Protein AF-A0A819XGE8-F1 (afdb_monomer_lite)

Radius of gyration: 23.25 Å; chains: 1; bounding box: 91×39×49 Å

Sequence (249 aa):
MNSIFKFLTFVFIIIIYIIYYSQCISKSLGNKCLSQSIPDNSYLPQETFSTKTINNISTEKPNYGRPNLAKYIHLDLKGAPPKPDKFYESFFNFLKSLQMGVKGVLIEYGDILPLEEIFVDVGHQAGYTKSDRKLTEKAAKENEIEIIPLIQTFVISPCLNATYVLLQDLLQQTLDMHPNSNKIHIGCDEVMLNNVHDECYIKQMKKSERYIDHIQCIVNIVHQIRPGIRVLIWDDILRHDEFTKNDKL

Secondary structure (DSSP, 8-state):
-HHHHHHHHHHHHHHHHHHHHHHHHHHHHS--GGG-----STT--------------------SS-TTS-EEEEEE-SSSPPPHHHHHHHHHHHHHH-TT-EEEEEEE-TT-S---SS-TTTS-TTPPPHHHHHHHHHHHHHTTPEEEEE--STTS-TT-HHHHHHHHHHHHHHHHH-TT-SEEE----S--TTS--HHHHHTT--HHHHHHHHHHHHHHHHHHHSTTPEEE--STGGGSHHHHS-S--

pLDDT: mean 74.26, std 20.35, range [31.03, 98.12]

Structure (mmCIF, N/CA/C/O backbone):
data_AF-A0A819XGE8-F1
#
_entry.id   AF-A0A819XGE8-F1
#
loop_
_atom_site.group_PDB
_atom_site.id
_atom_site.type_symbol
_atom_site.label_atom_id
_atom_site.label_alt_id
_atom_site.label_comp_id
_atom_site.label_asym_id
_atom_site.label_entity_id
_atom_site.label_seq_id
_atom_site.pdbx_PDB_ins_code
_atom_site.Cartn_x
_atom_site.Cartn_y
_atom_site.Cartn_z
_atom_site.occupancy
_atom_site.B_iso_or_equiv
_atom_site.auth_seq_id
_atom_site.auth_comp_id
_atom_site.auth_asym_id
_atom_site.auth_atom_id
_atom_site.pdbx_PDB_model_num
ATOM 1 N N . MET A 1 1 ? 52.288 -20.925 17.808 1.00 58.84 1 MET A N 1
ATOM 2 C CA . MET A 1 1 ? 51.006 -21.641 17.598 1.00 58.84 1 MET A CA 1
ATOM 3 C C . MET A 1 1 ? 49.768 -20.736 17.632 1.00 58.84 1 MET A C 1
ATOM 5 O O . MET A 1 1 ? 48.938 -20.877 16.748 1.00 58.84 1 MET A O 1
ATOM 9 N N . ASN A 1 2 ? 49.649 -19.766 18.549 1.00 72.44 2 ASN A N 1
ATOM 10 C CA . ASN A 1 2 ? 48.419 -18.958 18.691 1.00 72.44 2 ASN A CA 1
ATOM 11 C C . ASN A 1 2 ? 48.103 -17.969 17.548 1.00 72.44 2 ASN A C 1
ATOM 13 O O . ASN A 1 2 ? 46.934 -17.671 17.329 1.00 72.44 2 ASN A O 1
ATOM 17 N N . SER A 1 3 ? 49.100 -17.454 16.818 1.00 74.19 3 SER A N 1
ATOM 18 C CA . SER A 1 3 ? 48.854 -16.463 15.749 1.00 74.19 3 SER A CA 1
ATOM 19 C C . SER A 1 3 ? 48.267 -17.095 14.478 1.00 74.19 3 SER A C 1
ATOM 21 O O . SER A 1 3 ? 47.300 -16.592 13.916 1.00 74.19 3 SER A O 1
ATOM 23 N N . ILE A 1 4 ? 48.785 -18.266 14.088 1.00 86.44 4 ILE A N 1
ATOM 24 C CA . ILE A 1 4 ? 48.288 -19.034 12.934 1.00 86.44 4 ILE A CA 1
ATOM 25 C C . ILE A 1 4 ? 46.853 -19.507 13.188 1.00 86.44 4 ILE A C 1
ATOM 27 O O . ILE A 1 4 ? 46.007 -19.387 12.310 1.00 86.44 4 ILE A O 1
ATOM 31 N N . PHE A 1 5 ? 46.551 -19.966 14.408 1.00 85.25 5 PHE A N 1
ATOM 32 C CA . PHE A 1 5 ? 45.195 -20.375 14.773 1.00 85.25 5 PHE A CA 1
ATOM 33 C C . PHE A 1 5 ? 44.199 -19.208 14.684 1.00 85.25 5 PHE A C 1
ATOM 35 O O . PHE A 1 5 ? 43.154 -19.356 14.064 1.00 85.25 5 PHE A O 1
ATOM 42 N N . LYS A 1 6 ? 44.552 -18.018 15.194 1.00 82.12 6 LYS A N 1
ATOM 43 C CA . LYS A 1 6 ? 43.709 -16.811 15.083 1.00 82.12 6 LYS A CA 1
ATOM 44 C C . LYS A 1 6 ? 43.473 -16.37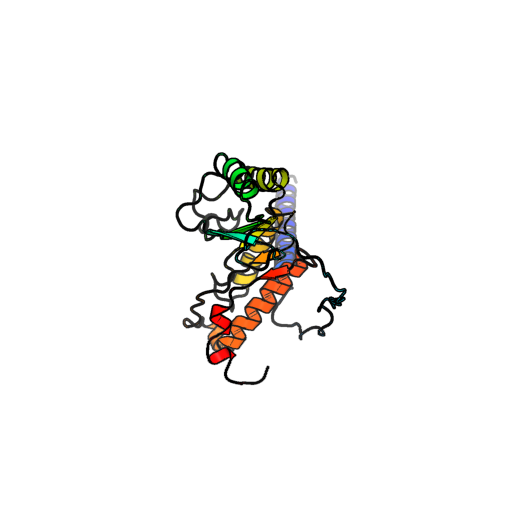6 13.634 1.00 82.12 6 LYS A C 1
ATOM 46 O O . LYS A 1 6 ? 42.355 -15.999 13.294 1.00 82.12 6 LYS A O 1
ATOM 51 N N . PHE A 1 7 ? 44.502 -16.444 12.789 1.00 87.06 7 PHE A N 1
ATOM 52 C CA . PHE A 1 7 ? 44.378 -16.129 11.365 1.00 87.06 7 PHE A CA 1
ATOM 53 C C . PHE A 1 7 ? 43.441 -17.112 10.650 1.00 87.06 7 PHE A C 1
ATOM 55 O O . PHE A 1 7 ? 42.550 -16.692 9.917 1.00 87.06 7 PHE A O 1
ATOM 62 N N . LEU A 1 8 ? 43.576 -18.411 10.929 1.00 88.19 8 LEU A N 1
ATOM 63 C CA . LEU A 1 8 ? 42.695 -19.439 10.373 1.00 88.19 8 LEU A CA 1
ATOM 64 C C . LEU A 1 8 ? 41.242 -19.269 10.843 1.00 88.19 8 LEU A C 1
ATOM 66 O O . LEU A 1 8 ? 40.334 -19.372 10.023 1.00 88.19 8 LEU A O 1
ATOM 70 N N . THR A 1 9 ? 41.005 -18.937 12.118 1.00 86.25 9 THR A N 1
ATOM 71 C CA . THR A 1 9 ? 39.652 -18.634 12.620 1.00 86.25 9 THR A CA 1
ATOM 72 C C . THR A 1 9 ? 39.049 -17.409 11.926 1.00 86.25 9 THR A C 1
ATOM 74 O O . THR A 1 9 ? 37.881 -17.437 11.550 1.00 86.25 9 THR A O 1
ATOM 77 N N . PHE A 1 10 ? 39.831 -16.347 11.711 1.00 87.94 10 PHE A N 1
ATOM 78 C CA . PHE A 1 10 ? 39.373 -15.135 11.023 1.00 87.94 10 PHE A CA 1
ATOM 79 C C . PHE A 1 10 ? 38.991 -15.407 9.562 1.00 87.94 10 PHE A C 1
ATOM 81 O O . PHE A 1 10 ? 37.913 -15.011 9.120 1.00 87.94 10 PHE A O 1
ATOM 88 N N . VAL A 1 11 ? 39.828 -16.151 8.833 1.00 90.81 11 VAL A N 1
ATOM 89 C CA . VAL A 1 11 ? 39.534 -16.570 7.454 1.00 90.81 11 VAL A CA 1
ATOM 90 C C . VAL A 1 11 ? 38.281 -17.449 7.406 1.00 90.81 11 VAL A C 1
ATOM 92 O O . VAL A 1 11 ? 37.439 -17.266 6.531 1.00 90.81 11 VAL A O 1
ATOM 95 N N . PHE A 1 12 ? 38.103 -18.353 8.371 1.00 91.25 12 PHE A N 1
ATOM 96 C CA . PHE A 1 12 ? 36.920 -19.211 8.446 1.00 91.25 12 PHE A CA 1
ATOM 97 C C . PHE A 1 12 ? 35.626 -18.416 8.687 1.00 91.25 12 PHE A C 1
ATOM 99 O O . PHE A 1 12 ? 34.615 -18.689 8.044 1.00 91.25 12 PHE A O 1
ATOM 106 N N . ILE A 1 13 ? 35.661 -17.387 9.543 1.00 87.94 13 ILE A N 1
ATOM 107 C CA . ILE A 1 13 ? 34.522 -16.478 9.763 1.00 87.94 13 ILE A CA 1
ATOM 108 C C . ILE A 1 13 ? 34.187 -15.702 8.485 1.00 87.94 13 ILE A C 1
ATOM 110 O O . ILE A 1 13 ? 33.014 -15.608 8.132 1.00 87.94 13 ILE A O 1
ATOM 114 N N . ILE A 1 14 ? 35.192 -15.199 7.760 1.00 85.56 14 ILE A N 1
ATOM 115 C CA . ILE A 1 14 ? 34.977 -14.520 6.473 1.00 85.56 14 ILE A CA 1
ATOM 116 C C . ILE A 1 14 ? 34.352 -15.474 5.455 1.00 85.56 14 ILE A C 1
ATOM 118 O O . ILE A 1 14 ? 33.411 -15.092 4.772 1.00 85.56 14 ILE A O 1
ATOM 122 N N . ILE A 1 15 ? 34.822 -16.720 5.371 1.00 86.31 15 ILE A N 1
ATOM 123 C CA . ILE A 1 15 ? 34.257 -17.719 4.457 1.00 86.31 15 ILE A CA 1
ATOM 124 C C . ILE A 1 15 ? 32.804 -18.036 4.828 1.00 86.31 15 ILE A C 1
ATOM 126 O O . ILE A 1 15 ? 31.957 -18.054 3.941 1.00 86.31 15 ILE A O 1
ATOM 130 N N . ILE A 1 16 ? 32.483 -18.223 6.113 1.00 84.81 16 ILE A N 1
ATOM 131 C CA . ILE A 1 16 ? 31.094 -18.412 6.566 1.00 84.81 16 ILE A CA 1
ATOM 132 C C . ILE A 1 16 ? 30.243 -17.197 6.207 1.00 84.81 16 ILE A C 1
ATOM 134 O O . ILE A 1 16 ? 29.138 -17.366 5.699 1.00 84.81 16 ILE A O 1
ATOM 138 N N . TYR A 1 17 ? 30.754 -15.986 6.430 1.00 80.88 17 TYR A N 1
ATOM 139 C CA . TYR A 1 17 ? 30.048 -14.757 6.092 1.00 80.88 17 TYR A CA 1
ATOM 140 C C . TYR A 1 17 ? 29.804 -14.657 4.584 1.00 80.88 17 TYR A C 1
ATOM 142 O O . TYR A 1 17 ? 28.678 -14.409 4.176 1.00 80.88 17 TYR A O 1
ATOM 150 N N . ILE A 1 18 ? 30.806 -14.948 3.748 1.00 75.25 18 ILE A N 1
ATOM 151 C CA . ILE A 1 18 ? 30.679 -14.979 2.285 1.00 75.25 18 ILE A CA 1
ATOM 152 C C . ILE A 1 18 ? 29.684 -16.053 1.843 1.00 75.25 18 ILE A C 1
ATOM 154 O O . ILE A 1 18 ? 28.867 -15.777 0.972 1.00 75.25 18 ILE A O 1
ATOM 158 N N . ILE A 1 19 ? 29.707 -17.254 2.426 1.00 75.25 19 ILE A N 1
ATOM 159 C CA . ILE A 1 19 ? 28.757 -18.329 2.103 1.00 75.25 19 ILE A CA 1
ATOM 160 C C . ILE A 1 19 ? 27.338 -17.922 2.506 1.00 75.25 19 ILE A C 1
ATOM 162 O O . ILE A 1 19 ? 26.420 -18.072 1.705 1.00 75.25 19 ILE A O 1
ATOM 166 N N . TYR A 1 20 ? 27.155 -17.364 3.704 1.00 72.88 20 TYR A N 1
ATOM 167 C CA . TYR A 1 20 ? 25.866 -16.871 4.187 1.00 72.88 20 TYR A CA 1
ATOM 168 C C . TYR A 1 20 ? 25.328 -15.749 3.288 1.00 72.88 20 TYR A C 1
ATOM 170 O O . TYR A 1 20 ? 24.186 -15.806 2.837 1.00 72.88 20 TYR A O 1
ATOM 178 N N . TYR A 1 21 ? 26.178 -14.782 2.934 1.00 57.25 21 TYR A N 1
ATOM 179 C CA . TYR A 1 21 ? 25.821 -13.683 2.039 1.00 57.25 21 TYR A CA 1
ATOM 180 C C . TYR A 1 21 ? 25.526 -14.181 0.618 1.00 57.25 21 TYR A C 1
ATOM 182 O O . TYR A 1 21 ? 24.546 -13.766 0.010 1.00 57.25 21 TYR A O 1
ATOM 190 N N . SER A 1 22 ? 26.305 -15.140 0.108 1.00 53.66 22 SER A N 1
ATOM 191 C CA . SER A 1 22 ? 26.088 -15.762 -1.207 1.00 53.66 22 SER A CA 1
ATOM 192 C C . SER A 1 22 ? 24.808 -16.599 -1.243 1.00 53.66 22 SER A C 1
ATOM 194 O O . SER A 1 22 ? 24.148 -16.653 -2.274 1.00 53.66 22 SER A O 1
ATOM 196 N N . GLN A 1 23 ? 24.417 -17.231 -0.132 1.00 55.41 23 GLN A N 1
ATOM 197 C CA . GLN A 1 23 ? 23.138 -17.935 -0.005 1.00 55.41 23 GLN A CA 1
ATOM 198 C C . GLN A 1 23 ? 21.952 -16.966 0.093 1.00 55.41 23 GLN A C 1
ATOM 200 O O . GLN A 1 23 ? 20.920 -17.232 -0.520 1.00 55.41 23 GLN A O 1
ATOM 205 N N . CYS A 1 24 ? 22.089 -15.837 0.798 1.00 41.84 24 CYS A N 1
ATOM 206 C CA . CYS A 1 24 ? 21.091 -14.759 0.791 1.00 41.84 24 CYS A CA 1
ATOM 207 C C . CYS A 1 24 ? 20.918 -14.164 -0.612 1.00 41.84 24 CYS A C 1
ATOM 209 O O . CYS A 1 24 ? 19.794 -14.058 -1.097 1.00 41.84 24 CYS A O 1
ATOM 211 N N . ILE A 1 25 ? 22.024 -13.868 -1.298 1.00 44.56 25 ILE A N 1
ATOM 212 C CA . ILE A 1 25 ? 22.025 -13.391 -2.683 1.00 44.56 25 ILE A CA 1
ATOM 213 C C . ILE A 1 25 ? 21.454 -14.454 -3.626 1.00 44.56 25 ILE A C 1
ATOM 215 O O . ILE A 1 25 ? 20.672 -14.122 -4.497 1.00 44.56 25 ILE A O 1
ATOM 219 N N . SER A 1 26 ? 21.774 -15.738 -3.455 1.00 41.31 26 SER A N 1
ATOM 220 C CA . SER A 1 26 ? 21.203 -16.823 -4.266 1.00 41.31 26 SER A CA 1
ATOM 221 C C . SER A 1 26 ? 19.703 -17.019 -4.014 1.00 41.31 26 SER A C 1
ATOM 223 O O . SER A 1 26 ? 18.964 -17.316 -4.944 1.00 41.31 26 SER A O 1
ATOM 225 N N . LYS A 1 27 ? 19.205 -16.775 -2.794 1.00 47.59 27 LYS A N 1
ATOM 226 C CA . LYS A 1 27 ? 17.758 -16.722 -2.522 1.00 47.59 27 LYS A CA 1
ATOM 227 C C . LYS A 1 27 ? 17.078 -15.503 -3.154 1.00 47.59 27 LYS A C 1
ATOM 229 O O . LYS A 1 27 ? 15.934 -15.636 -3.574 1.00 47.59 27 LYS A O 1
ATOM 234 N N . SER A 1 28 ? 17.755 -14.354 -3.243 1.00 38.38 28 SER A N 1
ATOM 235 C CA . SER A 1 28 ? 17.190 -13.138 -3.856 1.00 38.38 28 SER A CA 1
ATOM 236 C C . SER A 1 28 ? 17.328 -13.112 -5.392 1.00 38.38 28 SER A C 1
ATOM 238 O O . SER A 1 28 ? 16.413 -12.685 -6.085 1.00 38.38 28 SER A O 1
ATOM 240 N N . LEU A 1 29 ? 18.420 -13.653 -5.949 1.00 41.94 29 LEU A N 1
ATOM 241 C CA . LEU A 1 29 ? 18.702 -13.757 -7.391 1.00 41.94 29 LEU A CA 1
ATOM 242 C C . LEU A 1 29 ? 18.201 -15.061 -8.029 1.00 41.94 29 LEU A C 1
ATOM 244 O O . LEU A 1 29 ? 18.009 -15.110 -9.243 1.00 41.94 29 LEU A O 1
ATOM 248 N N . GLY A 1 30 ? 18.003 -16.126 -7.246 1.00 40.22 30 GLY A N 1
ATOM 249 C CA . GLY A 1 30 ? 17.495 -17.421 -7.717 1.00 40.22 30 GLY A CA 1
ATOM 250 C C . GLY A 1 30 ? 16.048 -17.360 -8.207 1.00 40.22 30 GLY A C 1
ATOM 251 O O . GLY A 1 30 ? 15.612 -18.227 -8.961 1.00 40.22 30 GLY A O 1
ATOM 252 N N . ASN A 1 31 ? 15.333 -16.289 -7.866 1.00 48.53 31 ASN A N 1
ATOM 253 C CA . ASN A 1 31 ? 13.989 -16.003 -8.340 1.00 48.53 31 ASN A CA 1
ATOM 254 C C . ASN A 1 31 ? 14.059 -15.072 -9.547 1.00 48.53 31 ASN A C 1
ATOM 256 O O . ASN A 1 31 ? 13.637 -13.917 -9.521 1.00 48.53 31 ASN A O 1
ATOM 260 N N . LYS A 1 32 ? 14.617 -15.597 -10.639 1.00 45.94 32 LYS A N 1
ATOM 261 C CA . LYS A 1 32 ? 14.492 -14.969 -11.949 1.00 45.94 32 LYS A CA 1
ATOM 262 C C . LYS A 1 32 ? 13.001 -14.929 -12.285 1.00 45.94 32 LYS A C 1
ATOM 264 O O . LYS A 1 32 ? 12.424 -15.923 -12.716 1.00 45.94 32 LYS A O 1
ATOM 269 N N . CYS A 1 33 ? 12.398 -13.755 -12.142 1.00 49.91 33 CYS A N 1
ATOM 270 C CA . CYS A 1 33 ? 11.071 -13.481 -12.682 1.00 49.91 33 CYS A CA 1
ATOM 271 C C . CYS A 1 33 ? 11.008 -13.762 -14.208 1.00 49.91 33 CYS A C 1
ATOM 273 O O . CYS A 1 33 ? 9.961 -14.053 -14.766 1.00 49.91 33 CYS A O 1
ATOM 275 N N . LEU A 1 34 ? 12.176 -13.808 -14.864 1.00 45.53 34 LEU A N 1
ATOM 276 C CA . LEU A 1 34 ? 12.376 -14.060 -16.293 1.00 45.53 34 LEU A CA 1
ATOM 277 C C . LEU A 1 34 ? 12.426 -15.547 -16.715 1.00 45.53 34 LEU A C 1
ATOM 279 O O . LEU A 1 34 ? 12.977 -15.841 -17.776 1.00 45.53 34 LEU A O 1
ATOM 283 N N . SER A 1 35 ? 11.923 -16.511 -15.932 1.00 40.91 35 SER A N 1
ATOM 284 C CA . SER A 1 35 ? 11.854 -17.910 -16.410 1.00 40.91 35 SER A CA 1
ATOM 285 C C . SER A 1 35 ? 10.728 -18.769 -15.829 1.00 40.91 35 SER A C 1
ATOM 287 O O . SER A 1 35 ? 10.927 -19.965 -15.618 1.00 40.91 35 SER A O 1
ATOM 289 N N . GLN A 1 36 ? 9.547 -18.207 -15.575 1.00 36.88 36 GLN A N 1
ATOM 290 C CA . GLN A 1 36 ? 8.373 -19.020 -15.255 1.00 36.88 36 GLN A CA 1
ATOM 291 C C . GLN A 1 36 ? 7.256 -18.717 -16.250 1.00 36.88 36 GLN A C 1
ATOM 293 O O . GLN A 1 36 ? 6.706 -17.622 -16.284 1.00 36.88 36 GLN A O 1
ATOM 298 N N . SER A 1 37 ? 6.961 -19.704 -17.096 1.00 36.03 37 SER A N 1
ATOM 299 C CA . SER A 1 37 ? 5.727 -19.762 -17.873 1.00 36.03 37 SER A CA 1
ATOM 300 C C . SER A 1 37 ? 4.530 -19.541 -16.950 1.00 36.03 37 SER A C 1
ATOM 302 O O . SER A 1 37 ? 4.486 -20.128 -15.868 1.00 36.03 37 SER A O 1
ATOM 304 N N . ILE A 1 38 ? 3.586 -18.719 -17.410 1.00 36.47 38 ILE A N 1
ATOM 305 C CA . ILE A 1 38 ? 2.292 -18.420 -16.784 1.00 36.47 38 ILE A CA 1
ATOM 306 C C . ILE A 1 38 ? 1.714 -19.702 -16.148 1.00 36.47 38 ILE A C 1
ATOM 308 O O . ILE A 1 38 ? 1.414 -20.644 -16.886 1.00 36.47 38 ILE A O 1
ATOM 312 N N . PRO A 1 39 ? 1.578 -19.789 -14.812 1.00 32.41 39 PRO A N 1
ATOM 313 C CA . PRO A 1 39 ? 0.846 -20.880 -14.189 1.00 32.41 39 PRO A CA 1
ATOM 314 C C . PRO A 1 39 ? -0.647 -20.735 -14.503 1.00 32.41 39 PRO A C 1
ATOM 316 O O . PRO A 1 39 ? -1.175 -19.624 -14.518 1.00 32.41 39 PRO A O 1
ATOM 319 N N . ASP A 1 40 ? -1.313 -21.865 -14.739 1.00 34.94 40 ASP A N 1
ATOM 320 C CA . ASP A 1 40 ? -2.740 -21.958 -15.056 1.00 34.94 40 ASP A CA 1
ATOM 321 C C . ASP A 1 40 ? -3.631 -21.100 -14.138 1.00 34.94 40 ASP A C 1
ATOM 323 O O . ASP A 1 40 ? -3.422 -21.040 -12.922 1.00 34.94 40 ASP A O 1
ATOM 327 N N . ASN A 1 41 ? -4.668 -20.514 -14.752 1.00 38.06 41 ASN A N 1
ATOM 328 C CA . ASN A 1 41 ? -5.679 -19.543 -14.278 1.00 38.06 41 ASN A CA 1
ATOM 329 C C . ASN A 1 41 ? -6.536 -19.961 -13.049 1.00 38.06 41 ASN A C 1
ATOM 331 O O . ASN A 1 41 ? -7.702 -19.593 -12.910 1.00 38.06 41 ASN A O 1
ATOM 335 N N . SER A 1 42 ? -5.980 -20.734 -12.127 1.00 34.53 42 SER A N 1
ATOM 336 C CA . SER A 1 42 ? -6.666 -21.381 -11.004 1.00 34.53 42 SER A CA 1
ATOM 337 C C . SER A 1 42 ? -6.994 -20.467 -9.813 1.00 34.53 42 SER A C 1
ATOM 339 O O . SER A 1 42 ? -7.618 -20.926 -8.858 1.00 34.53 42 SER A O 1
ATOM 341 N N . TYR A 1 43 ? -6.636 -19.177 -9.857 1.00 35.38 43 TYR A N 1
ATOM 342 C CA . TYR A 1 43 ? -6.767 -18.259 -8.713 1.00 35.38 43 TYR A CA 1
ATOM 343 C C . TYR A 1 43 ? -7.944 -17.276 -8.770 1.00 35.38 43 TYR A C 1
ATOM 345 O O . TYR A 1 43 ? -8.009 -16.379 -7.934 1.00 35.38 43 TYR A O 1
ATOM 353 N N . LEU A 1 44 ? -8.901 -17.427 -9.690 1.00 31.39 44 LEU A N 1
ATOM 354 C CA . LEU A 1 44 ? -10.126 -16.618 -9.652 1.00 31.39 44 LEU A CA 1
ATOM 355 C C . LEU A 1 44 ? -11.074 -17.129 -8.548 1.00 31.39 44 LEU A C 1
ATOM 357 O O . LEU A 1 44 ? -11.583 -18.247 -8.663 1.00 31.39 44 LEU A O 1
ATOM 361 N N . PRO A 1 45 ? -11.376 -16.340 -7.497 1.00 31.92 45 PRO A N 1
ATOM 362 C CA . PRO A 1 45 ? -12.412 -16.700 -6.538 1.00 31.92 45 PRO A CA 1
ATOM 363 C C . PRO A 1 45 ? -13.777 -16.628 -7.232 1.00 31.92 45 PRO A C 1
ATOM 365 O O . PRO A 1 45 ? -14.176 -15.574 -7.727 1.00 31.92 45 PRO A O 1
ATOM 368 N N . GLN A 1 46 ? -14.506 -17.744 -7.277 1.00 32.41 46 GLN A N 1
ATOM 369 C CA . GLN A 1 46 ? -15.889 -17.761 -7.753 1.00 32.41 46 GLN A CA 1
ATOM 370 C C . GLN A 1 46 ? -16.815 -17.229 -6.653 1.00 32.41 46 GLN A C 1
ATOM 372 O O . GLN A 1 46 ? -17.265 -17.981 -5.792 1.00 32.41 46 GLN A O 1
ATOM 377 N N . GLU A 1 47 ? -17.115 -15.930 -6.665 1.00 36.97 47 GLU A N 1
ATOM 378 C CA . GLU A 1 47 ? -18.201 -15.393 -5.841 1.00 36.97 47 GLU A CA 1
ATOM 379 C C . GLU A 1 47 ? -19.552 -15.634 -6.532 1.00 36.97 47 GLU A C 1
ATOM 381 O O . GLU A 1 47 ? -19.911 -14.990 -7.517 1.00 36.97 47 GLU A O 1
ATOM 386 N N . THR A 1 48 ? -20.331 -16.580 -6.005 1.00 31.03 48 THR A N 1
ATOM 387 C CA . THR A 1 48 ? -21.726 -16.803 -6.401 1.00 31.03 48 THR A CA 1
ATOM 388 C C . THR A 1 48 ? -22.625 -15.744 -5.763 1.00 31.03 48 THR A C 1
ATOM 390 O O . THR A 1 48 ? -22.962 -15.831 -4.580 1.00 31.03 48 THR A O 1
ATOM 393 N N . PHE A 1 49 ? -23.045 -14.747 -6.541 1.00 31.14 49 PHE A N 1
ATOM 394 C CA . PHE A 1 49 ? -24.031 -13.756 -6.107 1.00 31.14 49 PHE A CA 1
ATOM 395 C C . PHE A 1 49 ? -25.439 -14.378 -6.081 1.00 31.14 49 PHE A C 1
ATOM 397 O O . PHE A 1 49 ? -26.049 -14.630 -7.118 1.00 31.14 49 PHE A O 1
ATOM 404 N N . SER A 1 50 ? -25.964 -14.633 -4.880 1.00 31.48 50 SER A N 1
ATOM 405 C CA . SER A 1 50 ? -27.344 -15.084 -4.659 1.00 31.48 50 SER A CA 1
ATOM 406 C C . SER A 1 50 ? -28.293 -13.883 -4.609 1.00 31.48 50 SER A C 1
ATOM 408 O O . SER A 1 50 ? -28.273 -13.106 -3.654 1.00 31.48 50 SER A O 1
ATOM 410 N N . THR A 1 51 ? -29.184 -13.763 -5.590 1.00 31.88 51 THR A N 1
ATOM 411 C CA . THR A 1 51 ? -30.278 -12.787 -5.599 1.00 31.88 51 THR A CA 1
ATOM 412 C C . THR A 1 51 ? -31.450 -13.279 -4.744 1.00 31.88 51 THR A C 1
ATOM 414 O O . THR A 1 51 ? -32.271 -14.083 -5.179 1.00 31.88 51 THR A O 1
ATOM 417 N N . LYS A 1 52 ? -31.569 -12.771 -3.512 1.00 38.88 52 LYS A N 1
ATOM 418 C CA . LYS A 1 52 ? -32.828 -12.829 -2.753 1.00 38.88 52 LYS A CA 1
ATOM 419 C C . LYS A 1 52 ? -33.342 -11.423 -2.450 1.00 38.88 52 LYS A C 1
ATOM 421 O O . LYS A 1 52 ? -32.648 -10.583 -1.889 1.00 38.88 52 LYS A O 1
ATOM 426 N N . THR A 1 53 ? -34.572 -11.225 -2.903 1.00 42.12 53 THR A N 1
ATOM 427 C CA . THR A 1 53 ? -35.451 -10.056 -2.887 1.00 42.12 53 THR A CA 1
ATOM 428 C C . THR A 1 53 ? -35.571 -9.384 -1.521 1.00 42.12 53 THR A C 1
ATOM 430 O O . THR A 1 53 ? -35.787 -10.069 -0.524 1.00 42.12 53 THR A O 1
ATOM 433 N N . ILE A 1 54 ? -35.560 -8.046 -1.486 1.00 40.59 54 ILE A N 1
ATOM 434 C CA . ILE A 1 54 ? -36.065 -7.270 -0.346 1.00 40.59 54 ILE A CA 1
ATOM 435 C C . ILE A 1 54 ? -37.028 -6.202 -0.871 1.00 40.59 54 ILE A C 1
ATOM 437 O O . ILE A 1 54 ? -36.616 -5.187 -1.424 1.00 40.59 54 ILE A O 1
ATOM 441 N N . ASN A 1 55 ? -38.321 -6.456 -0.669 1.00 47.31 55 ASN A N 1
ATOM 442 C CA . ASN A 1 55 ? -39.345 -5.423 -0.591 1.00 47.31 55 ASN A CA 1
ATOM 443 C C . ASN A 1 55 ? -39.435 -5.005 0.877 1.00 47.31 55 ASN A C 1
ATOM 445 O O . ASN A 1 55 ? -39.801 -5.839 1.698 1.00 47.31 55 ASN A O 1
ATOM 449 N N . ASN A 1 56 ? -39.095 -3.755 1.191 1.00 44.88 56 ASN A N 1
ATOM 450 C CA . ASN A 1 56 ? -39.644 -2.982 2.308 1.00 44.88 56 ASN A CA 1
ATOM 451 C C . ASN A 1 56 ? -39.174 -1.531 2.158 1.00 44.88 56 ASN A C 1
ATOM 453 O O . ASN A 1 56 ? -37.983 -1.241 2.223 1.00 44.88 56 ASN A O 1
ATOM 457 N N . ILE A 1 57 ? -40.122 -0.630 1.906 1.00 50.22 57 ILE A N 1
ATOM 458 C CA . ILE A 1 57 ? -39.884 0.807 1.762 1.00 50.22 57 ILE A CA 1
ATOM 459 C C . ILE A 1 57 ? -39.744 1.389 3.172 1.00 50.22 57 ILE A C 1
ATOM 461 O O . ILE A 1 57 ? -40.736 1.516 3.890 1.00 50.22 57 ILE A O 1
ATOM 465 N N . SER A 1 58 ? -38.513 1.710 3.577 1.00 44.56 58 SER A N 1
ATOM 466 C CA . SER A 1 58 ? -38.225 2.531 4.753 1.00 44.56 58 SER A CA 1
ATOM 467 C C . SER A 1 58 ? -38.215 4.013 4.370 1.00 44.56 58 SER A C 1
ATOM 469 O O . SER A 1 58 ? -37.774 4.407 3.291 1.00 44.56 58 SER A O 1
ATOM 471 N N . THR A 1 59 ? -38.715 4.855 5.272 1.00 42.84 59 THR A N 1
ATOM 472 C CA . THR A 1 59 ? -38.773 6.319 5.159 1.00 42.84 59 THR A CA 1
ATOM 473 C C . THR A 1 59 ? -37.409 6.978 5.415 1.00 42.84 59 THR A C 1
ATOM 475 O O . THR A 1 59 ? -37.305 7.910 6.214 1.00 42.84 59 THR A O 1
ATOM 478 N N . GLU A 1 60 ? -36.341 6.487 4.788 1.00 50.56 60 GLU A N 1
ATOM 479 C CA . GLU A 1 60 ? -35.001 7.061 4.934 1.00 50.56 60 GLU A CA 1
ATOM 480 C C . GLU A 1 60 ? -34.718 8.116 3.859 1.00 50.56 60 GLU A C 1
ATOM 482 O O . GLU A 1 60 ? -35.043 7.960 2.681 1.00 50.56 60 GLU A O 1
ATOM 487 N N . LYS A 1 61 ? -34.133 9.235 4.303 1.00 53.88 61 LYS A N 1
ATOM 488 C CA . LYS A 1 61 ? -33.742 10.380 3.470 1.00 53.88 61 LYS A CA 1
ATOM 489 C C . LYS A 1 61 ? -32.873 9.916 2.287 1.00 53.88 61 LYS A C 1
ATOM 491 O O . LYS A 1 61 ? -32.100 8.974 2.455 1.00 53.88 61 LYS A O 1
ATOM 496 N N . PRO A 1 62 ? -32.946 10.580 1.117 1.00 42.38 62 PRO A N 1
ATOM 497 C CA . PRO A 1 62 ? -32.263 10.126 -0.090 1.00 42.38 62 PRO A CA 1
ATOM 498 C C . PRO A 1 62 ? -30.748 10.099 0.129 1.00 42.38 62 PRO A C 1
ATOM 500 O O . PRO A 1 62 ? -30.085 11.132 0.224 1.00 42.38 62 PRO A O 1
ATOM 503 N N . ASN A 1 63 ? -30.222 8.884 0.244 1.00 50.75 63 ASN A N 1
ATOM 504 C CA . ASN A 1 63 ? -28.813 8.597 0.440 1.00 50.75 63 ASN A CA 1
ATOM 505 C C . ASN A 1 63 ? -28.153 8.654 -0.946 1.00 50.75 63 ASN A C 1
ATOM 507 O O . ASN A 1 63 ? -28.362 7.771 -1.779 1.00 50.75 63 ASN A O 1
ATOM 511 N N . TYR A 1 64 ? -27.437 9.738 -1.250 1.00 56.97 64 TYR A N 1
ATOM 512 C CA . TYR A 1 64 ? -26.695 9.846 -2.505 1.00 56.97 64 TYR A CA 1
ATOM 513 C C . TYR A 1 64 ? -25.583 8.784 -2.518 1.00 56.97 64 TYR A C 1
ATOM 515 O O . TYR A 1 64 ? -24.564 8.932 -1.852 1.00 56.97 64 TYR A O 1
ATOM 523 N N . GLY A 1 65 ? -25.779 7.708 -3.284 1.00 56.84 65 GLY A N 1
ATOM 524 C CA . GLY A 1 65 ? -24.766 6.680 -3.531 1.00 56.84 65 GLY A CA 1
ATOM 525 C C . GLY A 1 65 ? -25.097 5.327 -2.904 1.00 56.84 65 GLY A C 1
ATOM 526 O O . GLY A 1 65 ? -25.720 5.233 -1.855 1.00 56.84 65 GLY A O 1
ATOM 527 N N . ARG A 1 66 ? -24.688 4.255 -3.590 1.00 67.19 66 ARG A N 1
ATOM 528 C CA . ARG A 1 66 ? -24.937 2.850 -3.225 1.00 67.19 66 ARG A CA 1
ATOM 529 C C . ARG A 1 66 ? -24.576 2.607 -1.740 1.00 67.19 66 ARG A C 1
ATOM 531 O O . ARG A 1 66 ? -23.385 2.529 -1.430 1.00 67.19 66 ARG A O 1
ATOM 538 N N . PRO A 1 67 ? -25.558 2.467 -0.826 1.00 65.44 67 PRO A N 1
ATOM 539 C CA . PRO A 1 67 ? -25.312 2.519 0.621 1.00 65.44 67 PRO A CA 1
ATOM 540 C C . PRO A 1 67 ? -24.444 1.358 1.122 1.00 65.44 67 PRO A C 1
ATOM 542 O O . PRO A 1 67 ? -23.705 1.516 2.089 1.00 65.44 67 PRO A O 1
ATOM 545 N N . ASN A 1 68 ? -24.467 0.236 0.399 1.00 76.12 68 ASN A N 1
ATOM 546 C CA . ASN A 1 68 ? -23.780 -1.006 0.752 1.00 76.12 68 ASN A CA 1
ATOM 547 C C . ASN A 1 68 ? -22.339 -1.101 0.223 1.00 76.12 68 ASN A C 1
ATOM 549 O O . ASN A 1 68 ? -21.718 -2.154 0.345 1.00 76.12 68 ASN A O 1
ATOM 553 N N . LEU A 1 69 ? -21.802 -0.047 -0.400 1.00 85.12 69 LEU A N 1
ATOM 554 C CA . LEU A 1 69 ? -20.407 -0.052 -0.833 1.00 85.12 69 LEU A CA 1
ATOM 555 C C . LEU A 1 69 ? -19.472 0.370 0.297 1.00 85.12 69 LEU A C 1
ATOM 557 O O . LEU A 1 69 ? -19.731 1.327 1.029 1.00 85.12 69 LEU A O 1
ATOM 561 N N . ALA A 1 70 ? -18.348 -0.338 0.383 1.00 90.25 70 ALA A N 1
ATOM 562 C CA . ALA A 1 70 ? -17.216 0.058 1.200 1.00 90.25 70 ALA A CA 1
ATOM 563 C C . ALA A 1 70 ? -16.698 1.432 0.755 1.00 90.25 70 ALA A C 1
ATOM 565 O O . ALA A 1 70 ? -16.402 1.632 -0.422 1.00 90.25 70 ALA A O 1
ATOM 566 N N . LYS A 1 71 ? -16.574 2.363 1.702 1.00 92.44 71 LYS A N 1
ATOM 567 C CA . LYS A 1 71 ? -16.075 3.720 1.456 1.00 92.44 71 LYS A CA 1
ATOM 568 C C . LYS A 1 71 ? -14.675 3.852 2.033 1.00 92.44 71 LYS A C 1
ATOM 570 O O . LYS A 1 71 ? -14.474 3.564 3.213 1.00 92.44 71 LYS A O 1
ATOM 575 N N . TYR A 1 72 ? -13.738 4.285 1.201 1.00 95.50 72 TYR A N 1
ATOM 576 C CA . TYR A 1 72 ? -12.352 4.521 1.585 1.00 95.50 72 TYR A CA 1
ATOM 577 C C . TYR A 1 72 ? -12.009 5.994 1.375 1.00 95.50 72 TYR A C 1
ATOM 579 O O . TYR A 1 72 ? -12.457 6.594 0.400 1.00 95.50 72 TYR A O 1
ATOM 587 N N . ILE A 1 73 ? -11.225 6.569 2.285 1.00 95.75 73 ILE A N 1
ATOM 588 C CA . ILE A 1 73 ? -10.660 7.914 2.127 1.00 95.75 73 ILE A CA 1
ATOM 589 C C . ILE A 1 73 ? -9.210 7.778 1.669 1.00 95.75 73 ILE A C 1
ATOM 591 O O . ILE A 1 73 ? -8.444 7.039 2.284 1.00 95.75 73 ILE A O 1
ATOM 595 N N . HIS A 1 74 ? -8.839 8.467 0.591 1.00 95.19 74 HIS A N 1
ATOM 596 C CA . HIS A 1 74 ? -7.461 8.494 0.106 1.00 95.19 74 HIS A CA 1
ATOM 597 C C . HIS A 1 74 ? -6.662 9.567 0.854 1.00 95.19 74 HIS A C 1
ATOM 599 O O . HIS A 1 74 ? -7.059 10.731 0.872 1.00 95.19 74 HIS A O 1
ATOM 605 N N . LEU A 1 75 ? -5.566 9.160 1.489 1.00 92.44 75 LEU A N 1
ATOM 606 C CA . LEU A 1 75 ? -4.602 10.021 2.158 1.00 92.44 75 LEU A CA 1
ATOM 607 C C . LEU A 1 75 ? -3.335 10.069 1.314 1.00 92.44 75 LEU A C 1
ATOM 609 O O . LEU A 1 75 ? -2.558 9.116 1.312 1.00 92.44 75 LEU A O 1
ATOM 613 N N . ASP A 1 76 ? -3.145 11.186 0.625 1.00 89.12 76 ASP A N 1
ATOM 614 C CA . ASP A 1 76 ? -1.894 11.491 -0.055 1.00 89.12 76 ASP A CA 1
ATOM 615 C C . ASP A 1 76 ? -0.916 12.076 0.967 1.00 89.12 76 ASP A C 1
ATOM 617 O O . ASP A 1 76 ? -1.130 13.177 1.485 1.00 89.12 76 ASP A O 1
ATOM 621 N N . LEU A 1 77 ? 0.116 11.308 1.323 1.00 84.19 77 LEU A N 1
ATOM 622 C CA . LEU A 1 77 ? 1.138 11.770 2.256 1.00 84.19 77 LEU A CA 1
ATOM 623 C C . LEU A 1 77 ? 2.296 12.480 1.550 1.00 84.19 77 LEU A C 1
ATOM 625 O O . LEU A 1 77 ? 3.199 12.938 2.248 1.00 84.19 77 LEU A O 1
ATOM 629 N N . LYS A 1 78 ? 2.295 12.601 0.212 1.00 75.69 78 LYS A N 1
ATOM 630 C CA . LYS A 1 78 ? 3.401 13.210 -0.539 1.00 75.69 78 LYS A CA 1
ATOM 631 C C . LYS A 1 78 ? 3.698 14.626 -0.037 1.00 75.69 78 LYS A C 1
ATOM 633 O O . LYS A 1 78 ? 2.815 15.459 0.170 1.00 75.69 78 LYS A O 1
ATOM 638 N N . GLY A 1 79 ? 4.986 14.908 0.152 1.00 72.50 79 GLY A N 1
ATOM 639 C CA . GLY A 1 79 ? 5.515 16.231 0.492 1.00 72.50 79 GLY A CA 1
ATOM 640 C C . GLY A 1 79 ? 5.374 16.653 1.960 1.00 72.50 79 GLY A C 1
ATOM 641 O O . GLY A 1 79 ? 6.356 17.104 2.545 1.00 72.50 79 GLY A O 1
ATOM 642 N N . ALA A 1 80 ? 4.193 16.533 2.574 1.00 76.88 80 ALA A N 1
ATOM 643 C CA . ALA A 1 80 ? 3.942 17.041 3.932 1.00 76.88 80 ALA A CA 1
ATOM 644 C C . ALA A 1 80 ? 3.162 16.047 4.817 1.00 76.88 80 ALA A C 1
ATOM 646 O O . ALA A 1 80 ? 2.022 16.324 5.208 1.00 76.88 80 ALA A O 1
ATOM 647 N N . PRO A 1 81 ? 3.765 14.898 5.173 1.00 82.75 81 PRO A N 1
ATOM 648 C CA . PRO A 1 81 ? 3.103 13.889 5.988 1.00 82.75 81 PRO A CA 1
ATOM 649 C C . PRO A 1 81 ? 2.781 14.434 7.392 1.00 82.75 81 PRO A C 1
ATOM 651 O O . PRO A 1 81 ? 3.629 15.074 8.027 1.00 82.75 81 PRO A O 1
ATOM 654 N N . PRO A 1 82 ? 1.582 14.167 7.940 1.00 85.12 82 PRO A N 1
ATOM 655 C CA . PRO A 1 82 ? 1.227 14.596 9.285 1.00 85.12 82 PRO A CA 1
ATOM 656 C C . PRO A 1 82 ? 1.998 13.790 10.335 1.00 85.12 82 PRO A C 1
ATOM 658 O O . PRO A 1 82 ? 2.371 12.639 10.103 1.00 85.12 82 PRO A O 1
ATOM 661 N N . LYS A 1 83 ? 2.193 14.365 11.527 1.00 84.38 83 LYS A N 1
ATOM 662 C CA . LYS A 1 83 ? 2.837 13.653 12.638 1.00 84.38 83 LYS A CA 1
ATOM 663 C C . LYS A 1 83 ? 1.906 12.571 13.216 1.00 84.38 83 LYS A C 1
ATOM 665 O O . LYS A 1 83 ? 0.798 12.912 13.652 1.00 84.38 83 LYS A O 1
ATOM 670 N N . PRO A 1 84 ? 2.320 11.291 13.238 1.00 83.75 84 PRO A N 1
ATOM 671 C CA . PRO A 1 84 ? 1.424 10.183 13.583 1.00 83.75 84 PRO A CA 1
ATOM 672 C C . PRO A 1 84 ? 0.893 10.216 15.016 1.00 83.75 84 PRO A C 1
ATOM 674 O O . PRO A 1 84 ? -0.260 9.854 15.238 1.00 83.75 84 PRO A O 1
ATOM 677 N N . ASP A 1 85 ? 1.691 10.721 15.959 1.00 80.06 85 ASP A N 1
ATOM 678 C CA . ASP A 1 85 ? 1.366 10.851 17.387 1.00 80.06 85 ASP A CA 1
ATOM 679 C C . ASP A 1 85 ? 0.161 11.750 17.693 1.00 80.06 85 ASP A C 1
ATOM 681 O O . ASP A 1 85 ? -0.441 11.621 18.755 1.00 80.06 85 ASP A O 1
ATOM 685 N N . LYS A 1 86 ? -0.203 12.656 16.780 1.00 80.38 86 LYS A N 1
ATOM 686 C CA . LYS A 1 86 ? -1.300 13.620 16.985 1.00 80.38 86 LYS A CA 1
ATOM 687 C C . LYS A 1 86 ? -2.424 13.494 15.971 1.00 80.38 86 LYS A C 1
ATOM 689 O O . LYS A 1 86 ? -3.548 13.914 16.244 1.00 80.38 86 LYS A O 1
ATOM 694 N N . PHE A 1 87 ? -2.114 12.970 14.790 1.00 90.38 87 PHE A N 1
ATOM 695 C CA . PHE A 1 87 ? -3.033 13.001 13.665 1.00 90.38 87 PHE A CA 1
ATOM 696 C C . PHE A 1 87 ? -3.968 11.792 13.631 1.00 90.38 87 PHE A C 1
ATOM 698 O O . PHE A 1 87 ? -5.182 11.976 13.660 1.00 90.38 87 PHE A O 1
ATOM 705 N N . TYR A 1 88 ? -3.430 10.567 13.583 1.00 91.38 88 TYR A N 1
ATOM 706 C CA . TYR A 1 88 ? -4.222 9.394 13.189 1.00 91.38 88 TYR A CA 1
ATOM 707 C C . TYR A 1 88 ? -5.333 9.036 14.174 1.00 91.38 88 TYR A C 1
ATOM 709 O O . TYR A 1 88 ? -6.425 8.697 13.733 1.00 91.38 88 TYR A O 1
ATOM 717 N N . GLU A 1 89 ? -5.108 9.162 15.483 1.00 90.38 89 GLU A N 1
ATOM 718 C CA . GLU A 1 89 ? -6.153 8.890 16.479 1.00 90.38 89 GLU A CA 1
ATOM 719 C C . GLU A 1 89 ? -7.343 9.847 16.313 1.00 90.38 89 GLU A C 1
ATOM 721 O O . GLU A 1 89 ? -8.481 9.414 16.128 1.00 90.38 89 GLU A O 1
ATOM 726 N N . SER A 1 90 ? -7.084 11.158 16.301 1.00 93.06 90 SER A N 1
ATOM 727 C CA . SER A 1 90 ? -8.123 12.179 16.117 1.00 93.06 90 SER A CA 1
ATOM 728 C C 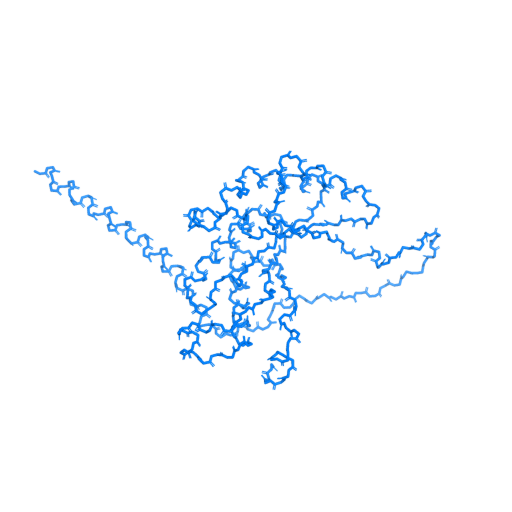. SER A 1 90 ? -8.814 12.050 14.758 1.00 93.06 90 SER A C 1
ATOM 730 O O . SER A 1 90 ? -10.034 12.175 14.657 1.00 93.06 90 SER A O 1
ATOM 732 N N . PHE A 1 91 ? -8.039 11.778 13.708 1.00 95.19 91 PHE A N 1
ATOM 733 C CA . PHE A 1 91 ? -8.548 11.665 12.350 1.00 95.19 91 PHE A CA 1
ATOM 734 C C . PHE A 1 91 ? -9.424 10.421 12.162 1.00 95.19 91 PHE A C 1
ATOM 736 O O . PHE A 1 91 ? -10.517 10.532 11.613 1.00 95.19 91 PHE A O 1
ATOM 743 N N . PHE A 1 92 ? -9.015 9.251 12.657 1.00 95.69 92 PHE A N 1
ATOM 744 C CA . PHE A 1 92 ? -9.824 8.033 12.558 1.00 95.69 92 PHE A CA 1
ATOM 745 C C . PHE A 1 92 ? -11.093 8.104 13.412 1.00 95.69 92 PHE A C 1
ATOM 747 O O . PHE A 1 92 ? -12.153 7.703 12.928 1.00 95.69 92 PHE A O 1
ATOM 754 N N . ASN A 1 93 ? -11.031 8.720 14.598 1.00 94.38 93 ASN A N 1
ATOM 755 C CA . ASN A 1 93 ? -12.228 9.044 15.380 1.00 94.38 93 ASN A CA 1
ATOM 756 C C . ASN A 1 93 ? -13.201 9.928 14.576 1.00 94.38 93 ASN A C 1
ATOM 758 O O . ASN A 1 93 ? -14.403 9.656 14.517 1.00 94.38 93 ASN A O 1
ATOM 762 N N . PHE A 1 94 ? -12.685 10.962 13.901 1.00 95.50 94 PHE A N 1
ATOM 763 C CA . PHE A 1 94 ? -13.485 11.801 13.010 1.00 95.50 94 PHE A CA 1
ATOM 764 C C . PHE A 1 94 ? -14.103 10.986 11.868 1.00 95.50 94 PHE A C 1
ATOM 766 O O . PHE A 1 94 ? -15.313 11.081 11.664 1.00 95.50 94 PHE A O 1
ATOM 773 N N . LEU A 1 95 ? -13.334 10.138 11.177 1.00 95.38 95 LEU A N 1
ATOM 774 C CA . LEU A 1 95 ? -13.859 9.290 10.101 1.00 95.38 95 LEU A CA 1
ATOM 775 C C . LEU A 1 95 ? -14.991 8.373 10.582 1.00 95.38 95 LEU A C 1
ATOM 777 O O . LEU A 1 95 ? -15.990 8.225 9.878 1.00 95.38 95 LEU A O 1
ATOM 781 N N . LYS A 1 96 ? -14.877 7.807 11.789 1.00 92.88 96 LYS A N 1
ATOM 782 C CA . LYS A 1 96 ? -15.932 6.981 12.397 1.00 92.88 96 LYS A CA 1
ATOM 783 C C . LYS A 1 96 ? -17.181 7.769 12.770 1.00 92.88 96 LYS A C 1
ATOM 785 O O . LYS A 1 96 ? -18.275 7.215 12.717 1.00 92.88 96 LYS A O 1
ATOM 790 N N . SER A 1 97 ? -17.040 9.053 13.095 1.00 92.50 97 SER A N 1
ATOM 791 C CA . SER A 1 97 ? -18.181 9.937 13.367 1.00 92.50 97 SER A CA 1
ATOM 792 C C . SER A 1 97 ? -18.990 10.298 12.111 1.00 92.50 97 SER A C 1
ATOM 794 O O . SER A 1 97 ? -20.127 10.765 12.219 1.00 92.50 97 SER A O 1
ATOM 796 N N . LEU A 1 98 ? -18.436 10.084 10.908 1.00 90.56 98 LEU A N 1
ATOM 797 C CA . LEU A 1 98 ? -19.113 10.416 9.658 1.00 90.56 98 LEU A CA 1
ATOM 798 C C . LEU A 1 98 ? -20.268 9.450 9.373 1.00 90.56 98 LEU A C 1
ATOM 800 O O . LEU A 1 98 ? -20.080 8.245 9.209 1.00 90.56 98 LEU A O 1
ATOM 804 N N . GLN A 1 99 ? -21.459 10.010 9.156 1.00 88.38 99 GLN A N 1
ATOM 805 C CA . GLN A 1 99 ? -22.669 9.257 8.790 1.00 88.38 99 GLN A CA 1
ATOM 806 C C . GLN A 1 99 ? -22.532 8.474 7.476 1.00 88.38 99 GLN A C 1
ATOM 808 O O . GLN A 1 99 ? -23.296 7.544 7.232 1.00 88.38 99 GLN A O 1
ATOM 813 N N . MET A 1 100 ? -21.556 8.820 6.626 1.00 84.44 100 MET A N 1
ATOM 814 C CA . MET A 1 100 ? -21.302 8.072 5.398 1.00 84.44 100 MET A CA 1
ATOM 815 C C . MET A 1 100 ? -20.809 6.645 5.673 1.00 84.44 100 MET A C 1
ATOM 817 O O . MET A 1 100 ? -20.948 5.813 4.787 1.00 84.44 100 MET A O 1
ATOM 821 N N . GLY A 1 101 ? -20.280 6.326 6.860 1.00 88.56 101 GLY A N 1
ATOM 822 C CA . GLY A 1 101 ? -19.788 4.983 7.182 1.00 88.56 101 GLY A CA 1
ATOM 823 C C . GLY A 1 101 ? -18.494 4.656 6.438 1.00 88.56 101 GLY A C 1
ATOM 824 O O . GLY A 1 101 ? -18.481 3.847 5.507 1.00 88.56 101 GLY A O 1
ATOM 825 N N . VAL A 1 102 ? -17.407 5.327 6.825 1.00 93.44 102 VAL A N 1
ATOM 826 C CA . VAL A 1 102 ? -16.070 5.070 6.277 1.00 93.44 102 VAL A CA 1
ATOM 827 C C . VAL A 1 102 ? -15.569 3.718 6.780 1.00 93.44 102 VAL A C 1
ATOM 829 O O . VAL A 1 102 ? -15.544 3.464 7.981 1.00 93.44 102 VAL A O 1
ATOM 832 N N . LYS A 1 103 ? -15.171 2.848 5.850 1.00 94.75 103 LYS A N 1
ATOM 833 C CA . LYS A 1 103 ? -14.626 1.521 6.151 1.00 94.75 103 LYS A CA 1
ATOM 834 C C . LYS A 1 103 ? -13.120 1.564 6.395 1.00 94.75 103 LYS A C 1
ATOM 836 O O . LYS A 1 103 ? -12.598 0.791 7.192 1.00 94.75 103 LYS A O 1
ATOM 841 N N . GLY A 1 104 ? -12.415 2.417 5.663 1.00 96.50 104 GLY A N 1
ATOM 842 C CA . GLY A 1 104 ? -10.964 2.402 5.670 1.00 96.50 104 GLY A CA 1
ATOM 843 C C . GLY A 1 104 ? -10.326 3.625 5.043 1.00 96.50 104 GLY A C 1
ATOM 844 O O . GLY A 1 104 ? -11.001 4.535 4.559 1.00 96.50 104 GLY A O 1
ATOM 845 N N . VAL A 1 105 ? -9.003 3.605 5.015 1.00 96.94 105 VAL A N 1
ATOM 846 C CA . VAL A 1 105 ? -8.159 4.600 4.367 1.00 96.94 105 VAL A CA 1
ATOM 847 C C . VAL A 1 105 ? -7.203 3.921 3.393 1.00 96.94 105 VAL A C 1
ATOM 849 O O . VAL A 1 105 ? -6.671 2.852 3.679 1.00 96.94 105 VAL A O 1
ATOM 852 N N . LEU A 1 106 ? -7.002 4.541 2.236 1.00 96.88 106 LEU A N 1
ATOM 853 C CA . LEU A 1 106 ? -5.902 4.241 1.323 1.00 96.88 106 LEU A CA 1
ATOM 854 C C . LEU A 1 106 ? -4.795 5.243 1.644 1.00 96.88 106 LEU A C 1
ATOM 856 O O . LEU A 1 106 ? -5.063 6.438 1.599 1.00 96.88 106 LEU A O 1
ATOM 860 N N . ILE A 1 107 ? -3.606 4.784 2.020 1.00 93.38 107 ILE A N 1
ATOM 861 C CA . ILE A 1 107 ? -2.503 5.664 2.426 1.00 93.38 107 ILE A CA 1
ATOM 862 C C . ILE A 1 107 ? -1.403 5.587 1.379 1.00 93.38 107 ILE A C 1
ATOM 864 O O . ILE A 1 107 ? -0.721 4.570 1.282 1.00 93.38 107 ILE A O 1
ATOM 868 N N . GLU A 1 108 ? -1.224 6.657 0.614 1.00 91.62 108 GLU A N 1
ATOM 869 C CA . GLU A 1 108 ? -0.117 6.808 -0.323 1.00 91.62 108 GLU A CA 1
ATOM 870 C C . GLU A 1 108 ? 1.114 7.332 0.410 1.00 91.62 108 GLU A C 1
ATOM 872 O O . GLU A 1 108 ? 1.181 8.494 0.801 1.00 91.62 108 GLU A O 1
ATOM 877 N N . TYR A 1 109 ? 2.089 6.444 0.613 1.00 84.38 109 TYR A N 1
ATOM 878 C CA . TYR A 1 109 ? 3.292 6.745 1.389 1.00 84.38 109 TYR A CA 1
ATOM 879 C C . TYR A 1 109 ? 4.355 7.535 0.618 1.00 84.38 109 TYR A C 1
ATOM 881 O O . TYR A 1 109 ? 5.255 8.078 1.251 1.00 84.38 109 TYR A O 1
ATOM 889 N N . GLY A 1 110 ? 4.284 7.614 -0.716 1.00 76.94 110 GLY A N 1
ATOM 890 C CA . GLY A 1 110 ? 5.307 8.287 -1.526 1.00 76.94 110 GLY A CA 1
ATOM 891 C C . GLY A 1 110 ? 6.737 7.835 -1.177 1.00 76.94 110 GLY A C 1
ATOM 892 O O . GLY A 1 110 ? 7.002 6.642 -1.040 1.00 76.94 110 GLY A O 1
ATOM 893 N N . ASP A 1 111 ? 7.638 8.801 -0.997 1.00 69.69 111 ASP A N 1
ATOM 894 C CA . ASP A 1 111 ? 9.039 8.672 -0.551 1.00 69.69 111 ASP A CA 1
ATOM 895 C C . ASP A 1 111 ? 9.216 8.697 0.985 1.00 69.69 111 ASP A C 1
ATOM 897 O O . ASP A 1 111 ? 10.332 8.674 1.509 1.00 69.69 111 ASP A O 1
ATOM 901 N N . ILE A 1 112 ? 8.110 8.747 1.732 1.00 62.34 112 ILE A N 1
ATOM 902 C CA . ILE A 1 112 ? 8.086 8.909 3.197 1.00 62.34 112 ILE A CA 1
ATOM 903 C C . ILE A 1 112 ? 8.068 7.557 3.913 1.00 62.34 112 ILE A C 1
ATOM 905 O O . ILE A 1 112 ? 8.199 7.491 5.143 1.00 62.34 112 ILE A O 1
ATOM 909 N N . LEU A 1 113 ? 7.935 6.458 3.163 1.00 64.06 113 LEU A N 1
ATOM 910 C CA . LEU A 1 113 ? 8.014 5.133 3.748 1.00 64.06 113 LEU A CA 1
ATOM 911 C C . LEU A 1 113 ? 9.422 4.918 4.334 1.00 64.06 113 LEU A C 1
ATOM 913 O O . LEU A 1 113 ? 10.407 4.978 3.597 1.00 64.06 113 LEU A O 1
ATOM 917 N N . PRO A 1 114 ? 9.552 4.645 5.643 1.00 56.09 114 PRO A N 1
ATOM 918 C CA . PRO A 1 114 ? 10.837 4.295 6.230 1.00 56.09 114 PRO A CA 1
ATOM 919 C C . PRO A 1 114 ? 11.325 2.969 5.679 1.00 56.09 114 PRO A C 1
ATOM 921 O O . PRO A 1 114 ? 10.874 1.895 6.083 1.00 56.09 114 PRO A O 1
ATOM 924 N N . LEU A 1 115 ? 12.279 3.067 4.777 1.00 59.88 115 LEU A N 1
ATOM 925 C CA . LEU A 1 115 ? 13.029 1.933 4.307 1.00 59.88 115 LEU A CA 1
ATOM 926 C C . LEU A 1 115 ? 14.179 1.680 5.284 1.00 59.88 115 LEU A C 1
ATOM 928 O O . LEU A 1 115 ? 15.106 2.477 5.414 1.00 59.88 115 LEU A O 1
ATOM 932 N N . GLU A 1 116 ? 14.096 0.580 6.019 1.00 56.84 116 GLU A N 1
ATOM 933 C CA . GLU A 1 116 ? 15.182 0.116 6.869 1.00 56.84 116 GLU A CA 1
ATOM 934 C C . GLU A 1 116 ? 16.376 -0.342 6.012 1.00 56.84 116 GLU A C 1
ATOM 936 O O . GLU A 1 116 ? 16.212 -0.970 4.966 1.00 56.84 116 GLU A O 1
ATOM 941 N N . GLU A 1 117 ? 17.571 0.010 6.495 1.00 51.28 117 GLU A N 1
ATOM 942 C CA . GLU A 1 117 ? 18.926 -0.458 6.149 1.00 51.28 117 GLU A CA 1
ATOM 943 C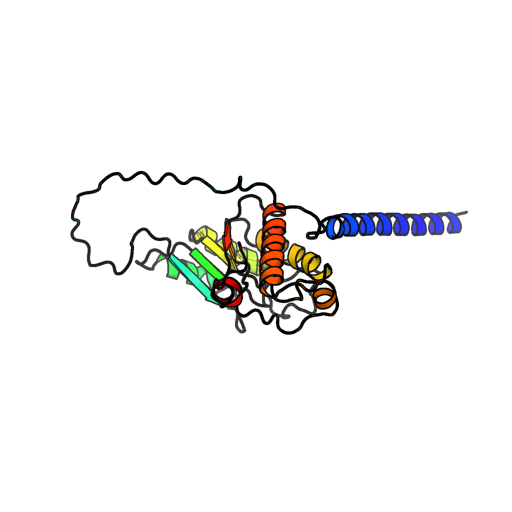 C . GLU A 1 117 ? 19.443 -0.325 4.701 1.00 51.28 117 GLU A C 1
ATOM 945 O O . GLU A 1 117 ? 20.631 -0.056 4.539 1.00 51.28 117 GLU A O 1
ATOM 950 N N . ILE A 1 118 ? 18.623 -0.435 3.653 1.00 47.62 118 ILE A N 1
ATOM 951 C CA . ILE A 1 118 ? 19.108 -0.433 2.251 1.00 47.62 118 ILE A CA 1
ATOM 952 C C . ILE A 1 118 ? 18.958 0.928 1.556 1.00 47.62 118 ILE A C 1
ATOM 954 O O . ILE A 1 118 ? 19.648 1.210 0.579 1.00 47.62 118 ILE A O 1
ATOM 958 N N . PHE A 1 119 ? 18.117 1.816 2.084 1.00 51.41 119 PHE A N 1
ATOM 959 C CA . PHE A 1 119 ? 17.718 3.044 1.389 1.00 51.41 119 PHE A CA 1
ATOM 960 C C . PHE A 1 119 ? 17.962 4.312 2.212 1.00 51.41 119 PHE A C 1
ATOM 962 O O . PHE A 1 119 ? 17.188 5.267 2.143 1.00 51.41 119 PHE A O 1
ATOM 969 N N . VAL A 1 120 ? 19.045 4.335 2.990 1.00 47.06 120 VAL A N 1
ATOM 970 C CA . VAL A 1 120 ? 19.402 5.489 3.836 1.00 47.06 120 VAL A CA 1
ATOM 971 C C . VAL A 1 120 ? 19.553 6.784 3.013 1.00 47.06 120 VAL A C 1
ATOM 973 O O . VAL A 1 120 ? 19.310 7.861 3.545 1.00 47.06 120 VAL A O 1
ATOM 976 N N . ASP A 1 121 ? 19.859 6.676 1.713 1.00 46.22 121 ASP A N 1
ATOM 977 C CA . ASP A 1 121 ? 19.959 7.809 0.773 1.00 46.22 121 ASP A CA 1
ATOM 978 C C . ASP A 1 121 ? 18.670 8.124 -0.013 1.00 46.22 121 ASP A C 1
ATOM 980 O O . ASP A 1 121 ? 18.623 9.124 -0.726 1.00 46.22 121 ASP A O 1
ATOM 984 N N . VAL A 1 122 ? 17.629 7.287 0.074 1.00 46.28 122 VAL A N 1
ATOM 985 C CA . VAL A 1 122 ? 16.414 7.397 -0.768 1.00 46.28 122 VAL A CA 1
ATOM 986 C C . VAL A 1 122 ? 15.153 7.689 0.044 1.00 46.28 122 VAL A C 1
ATOM 988 O O . VAL A 1 122 ? 14.184 8.206 -0.502 1.00 46.28 122 VAL A O 1
ATOM 991 N N . GLY A 1 123 ? 15.162 7.393 1.347 1.00 50.91 123 GLY A N 1
ATOM 992 C CA . GLY A 1 123 ? 14.119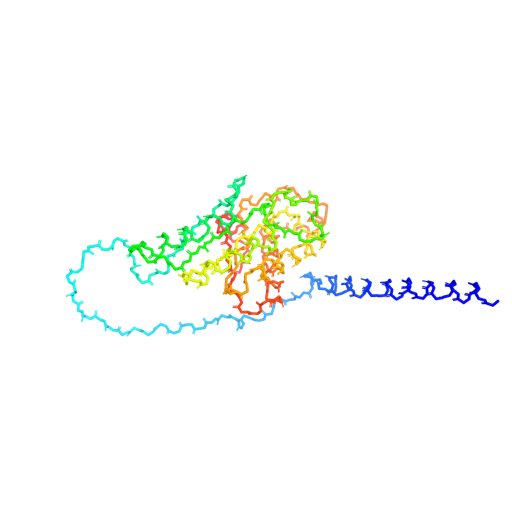 7.831 2.270 1.00 50.91 123 GLY A CA 1
ATOM 993 C C . GLY A 1 123 ? 14.377 9.253 2.764 1.00 50.91 123 GLY A C 1
ATOM 994 O O . GLY A 1 123 ? 15.503 9.601 3.127 1.00 50.91 123 GLY A O 1
ATOM 995 N N . HIS A 1 124 ? 13.334 10.083 2.835 1.00 51.97 124 HIS A N 1
ATOM 996 C CA . HIS A 1 124 ? 13.456 11.396 3.467 1.00 51.97 124 HIS A CA 1
ATOM 997 C C . HIS A 1 124 ? 13.925 11.219 4.924 1.00 51.97 124 HIS A C 1
ATOM 999 O O . HIS A 1 124 ? 13.369 10.403 5.660 1.00 51.97 124 HIS A O 1
ATOM 1005 N N . GLN A 1 125 ? 14.872 12.038 5.407 1.00 51.25 125 GLN A N 1
ATOM 1006 C CA . GLN A 1 125 ? 15.363 12.016 6.806 1.00 51.25 125 GLN A CA 1
ATOM 1007 C C . GLN A 1 125 ? 14.259 12.240 7.872 1.00 51.25 125 GLN A C 1
ATOM 1009 O O . GLN A 1 125 ? 14.523 12.185 9.070 1.00 51.25 125 GLN A O 1
ATOM 1014 N N . ALA A 1 126 ? 13.021 12.495 7.434 1.00 58.16 126 ALA A N 1
ATOM 1015 C CA . ALA A 1 126 ? 11.823 12.704 8.243 1.00 58.16 126 ALA A CA 1
ATOM 1016 C C . ALA A 1 126 ? 10.715 11.667 7.952 1.00 58.16 126 ALA A C 1
ATOM 1018 O O . ALA A 1 126 ? 9.552 11.913 8.271 1.00 58.16 126 ALA A O 1
ATOM 1019 N N . GLY A 1 127 ? 11.057 10.532 7.329 1.00 68.69 127 GLY A N 1
ATOM 1020 C CA . GLY A 1 127 ? 10.146 9.405 7.139 1.00 68.69 127 GLY A CA 1
ATOM 1021 C C . GLY A 1 127 ? 9.625 8.853 8.470 1.00 68.69 127 GLY A C 1
ATOM 1022 O O . GLY A 1 127 ? 10.236 9.042 9.526 1.00 68.69 127 GLY A O 1
ATOM 1023 N N . TYR A 1 128 ? 8.479 8.174 8.438 1.00 75.69 128 TYR A N 1
ATOM 1024 C CA . TYR A 1 128 ? 7.859 7.643 9.657 1.00 75.69 128 TYR A CA 1
ATOM 1025 C C . TYR A 1 128 ? 8.754 6.626 10.366 1.00 75.69 128 TYR A C 1
ATOM 1027 O O . TYR A 1 128 ? 9.295 5.729 9.763 1.00 75.69 128 TYR A O 1
ATOM 1035 N N . THR A 1 129 ? 8.907 6.689 11.676 1.00 77.50 129 THR A N 1
ATOM 1036 C CA . THR A 1 129 ? 9.714 5.720 12.438 1.00 77.50 129 THR A CA 1
ATOM 1037 C C . THR A 1 129 ? 8.972 4.403 12.701 1.00 77.50 129 THR A C 1
ATOM 1039 O O . THR A 1 129 ? 7.754 4.314 12.556 1.00 77.50 129 THR A O 1
ATOM 1042 N N . LYS A 1 130 ? 9.652 3.362 13.218 1.00 77.94 130 LYS A N 1
ATOM 1043 C CA . LYS A 1 130 ? 8.945 2.144 13.680 1.00 77.94 130 LYS A CA 1
ATOM 1044 C C . LYS A 1 130 ? 7.868 2.441 14.735 1.00 77.94 130 LYS A C 1
ATOM 1046 O O . LYS A 1 130 ? 6.865 1.733 14.789 1.00 77.94 130 LYS A O 1
ATOM 1051 N N . SER A 1 131 ? 8.086 3.446 15.587 1.00 82.81 131 SER A N 1
ATOM 1052 C CA . SER A 1 131 ? 7.116 3.907 16.588 1.00 82.81 131 SER A CA 1
ATOM 1053 C C . SER A 1 131 ? 5.897 4.555 15.948 1.00 82.81 131 SER A C 1
ATOM 1055 O O . SER A 1 131 ? 4.778 4.212 16.316 1.00 82.81 131 SER A O 1
ATOM 1057 N N . ASP A 1 132 ? 6.113 5.419 14.960 1.00 83.88 132 ASP A N 1
ATOM 1058 C CA . ASP A 1 132 ? 5.043 6.074 14.207 1.00 83.88 132 ASP A CA 1
ATOM 1059 C C . ASP A 1 132 ? 4.096 5.053 13.576 1.00 83.88 132 ASP A C 1
ATOM 1061 O O . ASP A 1 132 ? 2.880 5.135 13.735 1.00 83.88 132 ASP A O 1
ATOM 1065 N N . ARG A 1 133 ? 4.667 4.007 12.970 1.00 80.06 133 ARG A N 1
ATOM 1066 C CA . ARG A 1 133 ? 3.918 2.888 12.379 1.00 80.06 133 ARG A CA 1
ATOM 1067 C C . ARG A 1 133 ? 2.993 2.207 13.386 1.00 80.06 133 ARG A C 1
ATOM 1069 O O . ARG A 1 133 ? 1.824 1.957 13.102 1.00 80.06 133 ARG A O 1
ATOM 1076 N N . LYS A 1 134 ? 3.506 1.936 14.591 1.00 85.56 134 LYS A N 1
ATOM 1077 C CA . LYS A 1 134 ? 2.723 1.308 15.666 1.00 85.56 134 LYS A CA 1
ATOM 1078 C C . LYS A 1 134 ? 1.570 2.195 16.128 1.00 85.56 134 LYS A C 1
ATOM 1080 O O . LYS A 1 134 ? 0.524 1.660 16.482 1.00 85.56 134 LYS A O 1
ATOM 1085 N N . LEU A 1 135 ? 1.750 3.516 16.131 1.00 89.69 135 LEU A N 1
ATOM 1086 C CA . LEU A 1 135 ? 0.693 4.460 16.493 1.00 89.69 135 LEU A CA 1
ATOM 1087 C C . LEU A 1 135 ? -0.423 4.463 15.445 1.00 89.69 135 LEU A C 1
ATOM 1089 O O . LEU A 1 135 ? -1.590 4.352 15.816 1.00 89.69 135 LEU A O 1
ATOM 1093 N N . THR A 1 136 ? -0.073 4.494 14.156 1.00 89.75 136 THR A N 1
ATOM 1094 C CA . THR A 1 136 ? -1.047 4.415 13.058 1.00 89.75 136 THR A CA 1
ATOM 1095 C C . THR A 1 136 ? -1.853 3.114 13.104 1.00 89.75 136 THR A C 1
ATOM 1097 O O . THR A 1 136 ? -3.081 3.162 13.095 1.00 89.75 136 THR A O 1
ATOM 1100 N N . GLU A 1 137 ? -1.193 1.956 13.225 1.00 91.56 137 GLU A N 1
ATOM 1101 C CA . GLU A 1 137 ? -1.874 0.652 13.318 1.00 91.56 137 GLU A CA 1
ATOM 1102 C C . GLU A 1 137 ? -2.747 0.533 14.571 1.00 91.56 137 GLU A C 1
ATOM 1104 O O . GLU A 1 137 ? -3.862 0.012 14.509 1.00 91.56 137 GLU A O 1
ATOM 1109 N N . LYS A 1 138 ? -2.264 1.031 15.717 1.00 93.25 138 LYS A N 1
ATOM 1110 C CA . LYS A 1 138 ? -3.039 1.043 16.961 1.00 93.25 138 LYS A CA 1
ATOM 1111 C C . LYS A 1 138 ? -4.317 1.865 16.789 1.00 93.25 138 LYS A C 1
ATOM 1113 O O . LYS A 1 138 ? -5.398 1.345 17.056 1.00 93.25 138 LYS A O 1
ATOM 1118 N N . ALA A 1 139 ? -4.198 3.096 16.292 1.00 94.12 139 ALA A N 1
ATOM 1119 C CA . ALA A 1 139 ? -5.337 3.979 16.070 1.00 94.12 139 ALA A CA 1
ATOM 1120 C C . ALA A 1 139 ? -6.341 3.368 15.080 1.00 94.12 139 ALA A C 1
ATOM 1122 O O . ALA A 1 139 ? -7.549 3.432 15.309 1.00 94.12 139 ALA A O 1
ATOM 1123 N N . ALA A 1 140 ? -5.855 2.752 13.997 1.00 94.88 140 ALA A N 1
ATOM 1124 C CA . ALA A 1 140 ? -6.705 2.094 13.009 1.00 94.88 140 ALA A CA 1
ATOM 1125 C C . ALA A 1 140 ? -7.477 0.923 13.622 1.00 94.88 140 ALA A C 1
ATOM 1127 O O . ALA A 1 140 ? -8.690 0.824 13.449 1.00 94.88 140 ALA A O 1
ATOM 1128 N N . LYS A 1 141 ? -6.797 0.081 14.408 1.00 94.56 141 LYS A N 1
ATOM 1129 C CA . LYS A 1 141 ? -7.417 -1.047 15.105 1.00 94.56 141 LYS A CA 1
ATOM 1130 C C . LYS A 1 141 ? -8.477 -0.596 16.110 1.00 94.56 141 LYS A C 1
ATOM 1132 O O . LYS A 1 141 ? -9.563 -1.164 16.121 1.00 94.56 141 LYS A O 1
ATOM 1137 N N . GLU A 1 142 ? -8.178 0.408 16.931 1.00 94.31 142 GLU A N 1
ATOM 1138 C CA . GLU A 1 142 ? -9.108 0.943 17.941 1.00 94.31 142 GLU A CA 1
ATOM 1139 C C . GLU A 1 142 ? -10.361 1.569 17.313 1.00 94.31 142 GLU A C 1
ATOM 1141 O O . GLU A 1 142 ? -11.430 1.539 17.916 1.00 94.31 142 GLU A O 1
ATOM 1146 N N . ASN A 1 143 ? -10.248 2.071 16.081 1.00 94.19 143 ASN A N 1
ATOM 1147 C CA . ASN A 1 143 ? -11.357 2.656 15.331 1.00 94.19 143 ASN A CA 1
ATOM 1148 C C . ASN A 1 143 ? -12.007 1.689 14.327 1.00 94.19 143 ASN A C 1
ATOM 1150 O O . ASN A 1 143 ? -12.954 2.072 13.641 1.00 94.19 143 ASN A O 1
ATOM 1154 N N . GLU A 1 144 ? -11.534 0.444 14.215 1.00 94.38 144 GLU A N 1
ATOM 1155 C CA . GLU A 1 144 ? -11.958 -0.514 13.179 1.00 94.38 144 GLU A CA 1
ATOM 1156 C C . GLU A 1 14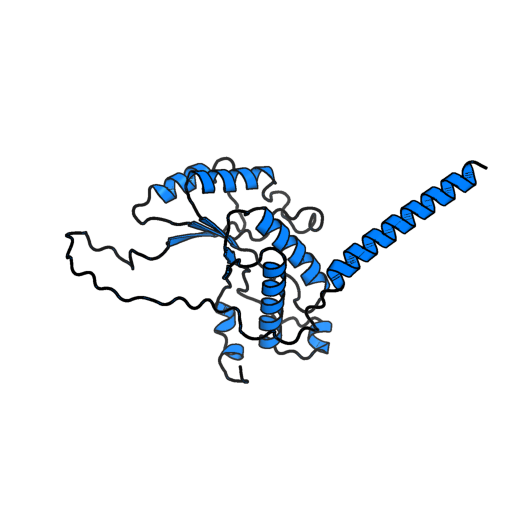4 ? -11.836 0.061 11.749 1.00 94.38 144 GLU A C 1
ATOM 1158 O O . GLU A 1 144 ? -12.697 -0.156 10.893 1.00 94.38 144 GLU A O 1
ATOM 1163 N N . ILE A 1 145 ? -10.785 0.841 11.500 1.00 96.12 145 ILE A N 1
ATOM 1164 C CA . ILE A 1 145 ? -10.459 1.414 10.194 1.00 96.12 145 ILE A CA 1
ATOM 1165 C C . ILE A 1 145 ? -9.512 0.459 9.468 1.00 96.12 145 ILE A C 1
ATOM 1167 O O . ILE A 1 145 ? -8.433 0.135 9.958 1.00 96.12 145 ILE A O 1
ATOM 1171 N N . GLU A 1 146 ? -9.905 0.010 8.278 1.00 96.25 146 GLU A N 1
ATOM 1172 C CA . GLU A 1 146 ? -9.022 -0.757 7.397 1.00 96.25 146 GLU A CA 1
ATOM 1173 C C . GLU A 1 146 ? -7.963 0.171 6.781 1.00 96.25 146 GLU A C 1
ATOM 1175 O O . GLU A 1 146 ? -8.318 1.179 6.176 1.00 96.25 146 GLU A O 1
ATOM 1180 N N . ILE A 1 147 ? -6.679 -0.177 6.877 1.00 96.12 147 ILE A N 1
ATOM 1181 C CA . ILE A 1 147 ? -5.613 0.510 6.134 1.00 96.12 147 ILE A CA 1
ATOM 1182 C C . ILE A 1 147 ? -5.310 -0.274 4.859 1.00 96.12 147 ILE A C 1
ATOM 1184 O O . ILE A 1 147 ? -5.087 -1.480 4.912 1.00 96.12 147 ILE A O 1
ATOM 1188 N N . ILE A 1 148 ? -5.255 0.422 3.725 1.00 97.69 148 ILE A N 1
ATOM 1189 C CA . ILE A 1 148 ? -4.700 -0.073 2.467 1.00 97.69 148 ILE A CA 1
ATOM 1190 C C . ILE A 1 148 ? -3.427 0.738 2.192 1.00 97.69 148 ILE A C 1
ATOM 1192 O O . ILE A 1 148 ? -3.539 1.917 1.857 1.00 97.69 148 ILE A O 1
ATOM 1196 N N . PRO A 1 149 ? -2.222 0.167 2.343 1.00 95.06 149 PRO A N 1
ATOM 1197 C CA . PRO A 1 149 ? -1.004 0.869 1.968 1.00 95.06 149 PRO A CA 1
ATOM 1198 C C . PRO A 1 149 ? -0.887 0.964 0.446 1.00 95.06 149 PRO A C 1
ATOM 1200 O O . PRO A 1 149 ? -1.113 -0.023 -0.260 1.00 95.06 149 PRO A O 1
ATOM 1203 N N . LEU A 1 150 ? -0.509 2.143 -0.038 1.00 94.12 150 LEU A N 1
ATOM 1204 C CA . LEU A 1 150 ? -0.137 2.409 -1.419 1.00 94.12 150 LEU A CA 1
ATOM 1205 C C . LEU A 1 150 ? 1.343 2.788 -1.478 1.00 94.12 150 LEU A C 1
ATOM 1207 O O . LEU A 1 150 ? 1.782 3.746 -0.838 1.00 94.12 150 LEU A O 1
ATOM 1211 N N . ILE A 1 151 ? 2.097 2.019 -2.261 1.00 90.81 151 ILE A N 1
ATOM 1212 C CA . ILE A 1 151 ? 3.499 2.286 -2.584 1.00 90.81 151 ILE A CA 1
ATOM 1213 C C . ILE A 1 151 ? 3.694 2.329 -4.097 1.00 90.81 151 ILE A C 1
ATOM 1215 O O . ILE A 1 151 ? 2.974 1.662 -4.836 1.00 90.81 151 ILE A O 1
ATOM 1219 N N . GLN A 1 152 ? 4.686 3.084 -4.557 1.00 88.94 152 GLN A N 1
ATOM 1220 C CA . GLN A 1 152 ? 5.016 3.177 -5.975 1.00 88.94 152 GLN A CA 1
ATOM 1221 C C . GLN A 1 152 ? 6.078 2.135 -6.338 1.00 88.94 152 GLN A C 1
ATOM 1223 O O . GLN A 1 152 ? 7.196 2.199 -5.832 1.00 88.94 152 GLN A O 1
ATOM 1228 N N . THR A 1 153 ? 5.748 1.167 -7.202 1.00 88.44 153 THR A N 1
ATOM 1229 C CA . THR A 1 153 ? 6.705 0.120 -7.624 1.00 88.44 153 THR A CA 1
ATOM 1230 C C . THR A 1 153 ? 7.370 0.407 -8.970 1.00 88.44 153 THR A C 1
ATOM 1232 O O . THR A 1 153 ? 8.428 -0.143 -9.262 1.00 88.44 153 THR A O 1
ATOM 1235 N N . PHE A 1 154 ? 6.830 1.353 -9.742 1.00 84.06 154 PHE A N 1
ATOM 1236 C CA . PHE A 1 154 ? 7.413 1.857 -10.992 1.00 84.06 154 PHE A CA 1
ATOM 1237 C C . PHE A 1 154 ? 8.369 3.047 -10.784 1.00 84.06 154 PHE A C 1
ATOM 1239 O O . PHE A 1 154 ? 8.441 3.966 -11.594 1.00 84.06 154 PHE A O 1
ATOM 1246 N N . VAL A 1 155 ? 9.127 3.027 -9.688 1.00 70.62 155 VAL A N 1
ATOM 1247 C CA . VAL A 1 155 ? 10.103 4.077 -9.338 1.00 70.62 155 VAL A CA 1
ATOM 1248 C C . VAL A 1 155 ? 11.497 3.829 -9.920 1.00 70.62 155 VAL A C 1
ATOM 1250 O O . VAL A 1 155 ? 12.271 4.766 -10.097 1.00 70.62 155 VAL A O 1
ATOM 1253 N N . ILE A 1 156 ? 11.826 2.572 -10.237 1.00 70.81 156 ILE A N 1
ATOM 1254 C CA . ILE A 1 156 ? 13.118 2.151 -10.799 1.00 70.81 156 ILE A CA 1
ATOM 1255 C C . ILE A 1 156 ? 12.854 1.328 -12.068 1.00 70.81 156 ILE A C 1
ATOM 1257 O O . ILE A 1 156 ? 11.783 0.748 -12.243 1.00 70.81 156 ILE A O 1
ATOM 1261 N N . SER A 1 157 ? 13.832 1.286 -12.976 1.00 75.56 157 SER A N 1
ATOM 1262 C CA . SER A 1 157 ? 13.744 0.558 -14.245 1.00 75.56 157 SER A CA 1
ATOM 1263 C C . SER A 1 157 ? 13.292 -0.902 -14.058 1.00 75.56 157 SER A C 1
ATOM 1265 O O . SER A 1 157 ? 14.004 -1.673 -13.407 1.00 75.56 157 SER A O 1
ATOM 1267 N N . PRO A 1 158 ? 12.176 -1.337 -14.678 1.00 75.50 158 PRO A N 1
ATOM 1268 C CA . PRO A 1 158 ? 11.659 -2.702 -14.537 1.00 75.50 158 PRO A CA 1
ATOM 1269 C C . PRO A 1 158 ? 12.531 -3.760 -15.233 1.00 75.50 158 PRO A C 1
ATOM 1271 O O . PRO A 1 158 ? 12.297 -4.956 -15.080 1.00 75.50 158 PRO A O 1
ATOM 1274 N N . CYS A 1 159 ? 13.528 -3.341 -16.017 1.00 71.88 159 CYS A N 1
ATOM 1275 C CA . CYS A 1 159 ? 14.394 -4.251 -16.764 1.00 71.88 159 CYS A CA 1
ATOM 1276 C C . CYS A 1 159 ? 15.634 -4.699 -15.985 1.00 71.88 159 CYS A C 1
ATOM 1278 O O . CYS A 1 159 ? 16.236 -5.697 -16.377 1.00 71.88 159 CYS A O 1
ATOM 1280 N N . LEU A 1 160 ? 15.982 -3.995 -14.902 1.00 75.69 160 LEU A N 1
ATOM 1281 C CA . LEU A 1 160 ? 17.149 -4.286 -14.077 1.00 75.69 160 LEU A CA 1
ATOM 1282 C C . LEU A 1 160 ? 16.768 -5.241 -12.940 1.00 75.69 160 LEU A C 1
ATOM 1284 O O . LEU A 1 160 ? 15.904 -4.929 -12.129 1.00 75.69 160 LEU A O 1
ATOM 1288 N N . ASN A 1 161 ? 17.447 -6.384 -12.815 1.00 78.44 161 ASN A N 1
ATOM 1289 C CA . ASN A 1 161 ? 17.134 -7.357 -11.754 1.00 78.44 161 ASN A CA 1
ATOM 1290 C C . ASN A 1 161 ? 17.297 -6.777 -10.339 1.00 78.44 161 ASN A C 1
ATOM 1292 O O . ASN A 1 161 ? 16.540 -7.134 -9.440 1.00 78.44 161 ASN A O 1
ATOM 1296 N N . ALA A 1 162 ? 18.256 -5.865 -10.144 1.00 79.19 162 ALA A N 1
ATOM 1297 C CA . ALA A 1 162 ? 18.464 -5.194 -8.862 1.00 79.19 162 ALA A CA 1
ATOM 1298 C C . ALA A 1 162 ? 17.221 -4.408 -8.400 1.00 79.19 162 ALA A C 1
ATOM 1300 O O . ALA A 1 162 ? 16.986 -4.308 -7.199 1.00 79.19 162 ALA A O 1
ATOM 1301 N N . THR A 1 163 ? 16.379 -3.936 -9.329 1.00 82.62 163 THR A N 1
ATOM 1302 C CA . THR A 1 163 ? 15.089 -3.304 -9.018 1.00 82.62 163 THR A CA 1
ATOM 1303 C C . THR A 1 163 ? 14.202 -4.219 -8.191 1.00 82.62 163 THR A C 1
ATOM 1305 O O . THR A 1 163 ? 13.626 -3.782 -7.203 1.00 82.62 163 THR A O 1
ATOM 1308 N N . TYR A 1 164 ? 14.117 -5.501 -8.542 1.00 85.75 164 TYR A N 1
ATOM 1309 C CA . TYR A 1 164 ? 13.231 -6.434 -7.846 1.00 85.75 164 TYR A CA 1
ATOM 1310 C C . TYR A 1 164 ? 13.749 -6.835 -6.467 1.00 85.75 164 TYR A C 1
ATOM 1312 O O . TYR A 1 164 ? 12.937 -7.115 -5.595 1.00 85.75 164 TYR A O 1
ATOM 1320 N N . VAL A 1 165 ? 15.066 -6.788 -6.234 1.00 84.69 165 VAL A N 1
ATOM 1321 C CA . VAL A 1 165 ? 15.633 -6.953 -4.885 1.00 84.69 165 VAL A CA 1
ATOM 1322 C C . VAL A 1 165 ? 15.172 -5.804 -3.986 1.00 84.69 165 VAL A C 1
ATOM 1324 O O . VAL A 1 165 ? 14.628 -6.034 -2.912 1.00 84.69 165 VAL A O 1
ATOM 1327 N N . LEU A 1 166 ? 15.296 -4.568 -4.477 1.00 81.94 166 LEU A N 1
ATOM 1328 C CA . LEU A 1 166 ? 14.852 -3.372 -3.761 1.00 81.94 166 LEU A CA 1
ATOM 1329 C C . LEU A 1 166 ? 13.334 -3.376 -3.521 1.00 81.94 166 LEU A C 1
ATOM 1331 O O . LEU A 1 166 ? 12.874 -3.093 -2.415 1.00 81.94 166 LEU A O 1
ATOM 1335 N N . LEU A 1 167 ? 12.547 -3.722 -4.542 1.00 87.19 167 LEU A N 1
ATOM 1336 C CA . LEU A 1 167 ? 11.090 -3.770 -4.432 1.00 87.19 167 LEU A CA 1
ATOM 1337 C C . LEU A 1 167 ? 10.617 -4.893 -3.509 1.00 87.19 167 LEU A C 1
ATOM 1339 O O . LEU A 1 167 ? 9.645 -4.691 -2.789 1.00 87.19 167 LEU A O 1
ATOM 1343 N N . GLN A 1 168 ? 11.302 -6.038 -3.475 1.00 90.12 168 GLN A N 1
ATOM 1344 C CA . GLN A 1 168 ? 11.000 -7.109 -2.528 1.00 90.12 168 GLN A CA 1
ATOM 1345 C C . GLN A 1 168 ? 11.146 -6.632 -1.080 1.00 90.12 168 GLN A C 1
ATOM 1347 O O . GLN A 1 168 ? 10.232 -6.850 -0.283 1.00 90.12 168 GLN A O 1
ATOM 1352 N N . ASP A 1 169 ? 12.227 -5.923 -0.755 1.00 85.44 169 ASP A N 1
ATOM 1353 C CA . ASP A 1 169 ? 12.432 -5.384 0.592 1.00 85.44 169 ASP A CA 1
ATOM 1354 C C . ASP A 1 169 ? 11.416 -4.285 0.933 1.00 85.44 169 ASP A C 1
ATOM 1356 O O . ASP A 1 169 ? 10.850 -4.283 2.028 1.00 85.44 169 ASP A O 1
ATOM 1360 N N . LEU A 1 170 ? 11.122 -3.384 -0.011 1.00 87.12 170 LEU A N 1
ATOM 1361 C CA . LEU A 1 170 ? 10.097 -2.346 0.149 1.00 87.12 170 LEU A CA 1
ATOM 1362 C C . LEU A 1 170 ? 8.709 -2.956 0.419 1.00 87.12 170 LEU A C 1
ATOM 1364 O O . LEU A 1 170 ? 8.000 -2.534 1.339 1.00 87.12 170 LEU A O 1
ATOM 1368 N N . LEU A 1 171 ? 8.319 -3.966 -0.362 1.00 91.50 171 LEU A N 1
ATOM 1369 C CA . LEU A 1 171 ? 7.043 -4.671 -0.224 1.00 91.50 171 LEU A CA 1
ATOM 1370 C C . LEU A 1 171 ? 6.963 -5.431 1.101 1.00 91.50 171 LEU A C 1
ATOM 1372 O O . LEU A 1 171 ? 5.943 -5.349 1.785 1.00 91.50 171 LEU A O 1
ATOM 1376 N N . GLN A 1 172 ? 8.038 -6.120 1.492 1.00 91.69 172 GLN A N 1
ATOM 1377 C CA . GLN A 1 172 ? 8.113 -6.843 2.760 1.00 91.69 172 GLN A CA 1
ATOM 1378 C C . GLN A 1 172 ? 7.907 -5.889 3.938 1.00 91.69 172 GLN A C 1
ATOM 1380 O O . GLN A 1 172 ? 7.020 -6.105 4.762 1.00 91.69 172 GLN A O 1
ATOM 1385 N N . GLN A 1 173 ? 8.645 -4.779 3.971 1.00 87.25 173 GLN A N 1
ATOM 1386 C CA . GLN A 1 173 ? 8.538 -3.786 5.040 1.00 87.25 173 GLN A CA 1
ATOM 1387 C C . GLN A 1 173 ? 7.156 -3.125 5.096 1.00 87.25 173 GLN A C 1
ATOM 1389 O O . GLN A 1 173 ? 6.619 -2.907 6.183 1.00 87.25 173 GLN A O 1
ATOM 1394 N N . THR A 1 174 ? 6.559 -2.835 3.937 1.00 90.06 174 THR A N 1
ATOM 1395 C CA . THR A 1 174 ? 5.197 -2.287 3.840 1.00 90.06 174 THR A CA 1
ATOM 1396 C C . THR A 1 174 ? 4.171 -3.256 4.421 1.00 90.06 174 THR A C 1
ATOM 1398 O O . THR A 1 174 ? 3.295 -2.869 5.194 1.00 90.06 174 THR A O 1
ATOM 1401 N N . LEU A 1 175 ? 4.277 -4.539 4.077 1.00 92.44 175 LEU A N 1
ATOM 1402 C CA . LEU A 1 175 ? 3.357 -5.554 4.570 1.00 92.44 175 LEU A CA 1
ATOM 1403 C C . LEU A 1 175 ? 3.561 -5.810 6.068 1.00 92.44 175 LEU A C 1
ATOM 1405 O O . LEU A 1 175 ? 2.572 -5.884 6.799 1.00 92.44 175 LEU A O 1
ATOM 1409 N N . ASP A 1 176 ? 4.797 -5.873 6.553 1.00 90.12 176 ASP A N 1
ATOM 1410 C CA . ASP A 1 176 ? 5.099 -6.031 7.983 1.00 90.12 176 ASP A CA 1
ATOM 1411 C C . ASP A 1 176 ? 4.634 -4.832 8.819 1.00 90.12 176 ASP A C 1
ATOM 1413 O O . ASP A 1 176 ? 4.234 -4.990 9.974 1.00 90.12 176 ASP A O 1
ATOM 1417 N N . MET A 1 177 ? 4.641 -3.635 8.227 1.00 86.12 177 MET A N 1
ATOM 1418 C CA . MET A 1 177 ? 4.083 -2.419 8.818 1.00 86.12 177 MET A CA 1
ATOM 1419 C C . MET A 1 177 ? 2.561 -2.482 8.962 1.00 86.12 177 MET A C 1
ATOM 1421 O O . MET A 1 177 ? 2.034 -1.964 9.944 1.00 86.12 177 MET A O 1
ATOM 1425 N N . HIS A 1 178 ? 1.878 -3.141 8.026 1.00 91.75 178 HIS A N 1
ATOM 1426 C CA . HIS A 1 178 ? 0.422 -3.267 7.989 1.00 91.75 178 HIS A CA 1
ATOM 1427 C C . HIS A 1 178 ? -0.016 -4.736 8.082 1.00 91.75 178 HIS A C 1
ATOM 1429 O O . HIS A 1 178 ? -0.561 -5.297 7.119 1.00 91.75 178 HIS A O 1
ATOM 1435 N N . PRO A 1 179 ? 0.201 -5.402 9.233 1.00 91.75 179 PRO A N 1
ATOM 1436 C CA . PRO A 1 179 ? -0.092 -6.827 9.387 1.00 91.75 179 PRO A CA 1
ATOM 1437 C C . PRO A 1 179 ? -1.589 -7.137 9.272 1.00 91.75 179 PRO A C 1
ATOM 1439 O O . PRO A 1 179 ? -1.959 -8.241 8.882 1.00 91.75 179 PRO A O 1
ATOM 1442 N N . ASN A 1 180 ? -2.452 -6.162 9.573 1.00 92.38 180 ASN A N 1
ATOM 1443 C CA . ASN A 1 180 ? -3.906 -6.314 9.509 1.00 92.38 180 ASN A CA 1
ATOM 1444 C C . ASN A 1 180 ? -4.480 -6.046 8.109 1.00 92.38 180 ASN A C 1
ATOM 1446 O O . ASN A 1 180 ? -5.661 -6.312 7.870 1.00 92.38 180 ASN A O 1
ATOM 1450 N N . SER A 1 181 ? -3.675 -5.520 7.180 1.00 93.88 181 SER A N 1
ATOM 1451 C CA . SER A 1 181 ? -4.152 -5.248 5.832 1.00 93.88 181 SER A CA 1
ATOM 1452 C C . SER A 1 181 ? -4.253 -6.527 5.001 1.00 93.88 181 SER A C 1
ATOM 1454 O O . SER A 1 181 ? -3.296 -7.297 4.866 1.00 93.88 181 SER A O 1
ATOM 1456 N N . ASN A 1 182 ? -5.417 -6.705 4.373 1.00 95.31 182 ASN A N 1
ATOM 1457 C CA . ASN A 1 182 ? -5.666 -7.733 3.362 1.00 95.31 182 ASN A CA 1
ATOM 1458 C C . ASN A 1 182 ? -5.634 -7.186 1.924 1.00 95.31 182 ASN A C 1
ATOM 1460 O O . ASN A 1 182 ? -6.024 -7.897 0.990 1.00 95.31 182 ASN A O 1
ATOM 1464 N N . LYS A 1 183 ? -5.201 -5.931 1.744 1.00 98.12 183 LYS A N 1
ATOM 1465 C CA . LYS A 1 183 ? -4.990 -5.303 0.435 1.00 98.12 183 LYS A CA 1
ATOM 1466 C C . LYS A 1 183 ? -3.670 -4.539 0.400 1.00 98.12 183 LYS A C 1
ATOM 1468 O O . LYS A 1 183 ? -3.217 -4.017 1.411 1.00 98.12 183 LYS A O 1
ATOM 1473 N N . ILE A 1 184 ? -3.088 -4.414 -0.776 1.00 97.44 184 ILE A N 1
ATOM 1474 C CA . ILE A 1 184 ? -1.980 -3.499 -1.039 1.00 97.44 184 ILE A CA 1
ATOM 1475 C C . ILE A 1 184 ? -2.209 -2.856 -2.397 1.00 97.44 184 ILE A C 1
ATOM 1477 O O . ILE A 1 184 ? -2.684 -3.518 -3.318 1.00 97.44 184 ILE A O 1
ATOM 1481 N N . HIS A 1 185 ? -1.896 -1.575 -2.518 1.00 97.25 185 HIS A N 1
ATOM 1482 C CA . HIS A 1 185 ? -1.891 -0.878 -3.791 1.00 97.25 185 HIS A CA 1
ATOM 1483 C C . HIS A 1 185 ? -0.442 -0.650 -4.224 1.00 97.25 185 HIS A C 1
ATOM 1485 O O . HIS A 1 185 ? 0.353 -0.081 -3.483 1.00 97.25 185 HIS A O 1
ATOM 1491 N N . ILE A 1 186 ? -0.078 -1.108 -5.417 1.00 94.62 186 ILE A N 1
ATOM 1492 C CA . ILE A 1 186 ? 1.314 -1.083 -5.906 1.00 94.62 186 ILE A CA 1
ATOM 1493 C C . ILE A 1 186 ? 1.570 0.095 -6.869 1.00 94.62 186 ILE A C 1
ATOM 1495 O O . ILE A 1 186 ? 2.448 0.035 -7.723 1.00 94.62 186 ILE A O 1
ATOM 1499 N N . GLY A 1 187 ? 0.778 1.169 -6.748 1.00 92.62 187 GLY A N 1
ATOM 1500 C CA . GLY A 1 187 ? 0.843 2.340 -7.629 1.00 92.62 187 GLY A CA 1
ATOM 1501 C C . GLY A 1 187 ? 0.575 1.992 -9.095 1.00 92.62 187 GLY A C 1
ATOM 1502 O O . GLY A 1 187 ? -0.513 1.508 -9.417 1.00 92.62 187 GLY A O 1
ATOM 1503 N N . CYS A 1 188 ? 1.595 2.188 -9.936 1.00 88.44 188 CYS A N 1
ATOM 1504 C CA . CYS A 1 188 ? 1.599 1.954 -11.388 1.00 88.44 188 CYS A CA 1
ATOM 1505 C C . CYS A 1 188 ? 0.920 3.046 -12.236 1.00 88.44 188 CYS A C 1
ATOM 1507 O O . CYS A 1 188 ? 0.553 2.763 -13.380 1.00 88.44 188 CYS A O 1
ATOM 1509 N N . ASP A 1 189 ? 0.799 4.263 -11.701 1.00 84.75 189 ASP A N 1
ATOM 1510 C CA . ASP A 1 189 ? 0.359 5.469 -12.409 1.00 84.75 189 ASP A CA 1
ATOM 1511 C C . ASP A 1 189 ? 1.508 6.211 -13.098 1.00 84.75 189 ASP A C 1
ATOM 1513 O O . ASP A 1 189 ? 2.676 6.059 -12.738 1.00 84.75 189 ASP A O 1
ATOM 1517 N N . GLU A 1 190 ? 1.166 7.000 -14.123 1.00 74.75 190 GLU A N 1
ATOM 1518 C CA . GLU A 1 190 ? 2.034 8.007 -14.761 1.00 74.75 190 GLU A CA 1
ATOM 1519 C C . GLU A 1 190 ? 3.431 7.496 -15.185 1.00 74.75 190 GLU A C 1
ATOM 1521 O O . GLU A 1 190 ? 4.416 8.236 -15.266 1.00 74.75 190 GLU A O 1
ATOM 1526 N N . VAL A 1 191 ? 3.531 6.203 -15.507 1.00 73.19 191 VAL A N 1
ATOM 1527 C CA . VAL A 1 191 ? 4.805 5.546 -15.800 1.00 73.19 191 VAL A CA 1
ATOM 1528 C C . VAL A 1 191 ? 5.412 6.049 -17.115 1.00 73.19 191 VAL A C 1
ATOM 1530 O O . VAL A 1 191 ? 4.981 5.723 -18.232 1.00 73.19 191 VAL A O 1
ATOM 1533 N N . MET A 1 192 ? 6.525 6.769 -16.988 1.00 63.69 192 MET A N 1
ATOM 1534 C CA . MET A 1 192 ? 7.336 7.247 -18.107 1.00 63.69 192 MET A CA 1
ATOM 1535 C C . MET A 1 192 ? 8.292 6.155 -18.616 1.00 63.69 192 MET A C 1
ATOM 1537 O O . MET A 1 192 ? 9.494 6.181 -18.375 1.00 63.69 192 MET A O 1
ATOM 1541 N N . LEU A 1 193 ? 7.780 5.195 -19.394 1.00 61.97 193 LEU A N 1
ATOM 1542 C CA . LEU A 1 193 ? 8.588 4.105 -19.990 1.00 61.97 193 LEU A CA 1
ATOM 1543 C C . LEU A 1 193 ? 9.414 4.518 -21.230 1.00 61.97 193 LEU A C 1
ATOM 1545 O O . LEU A 1 193 ? 9.922 3.654 -21.958 1.00 61.97 193 LEU A O 1
ATOM 1549 N N . ASN A 1 194 ? 9.539 5.825 -21.477 1.00 56.31 194 ASN A N 1
ATOM 1550 C CA . ASN A 1 194 ? 10.154 6.391 -22.681 1.00 56.31 194 ASN A CA 1
ATOM 1551 C C . ASN A 1 194 ? 11.693 6.326 -22.654 1.00 56.31 194 ASN A C 1
ATOM 1553 O O . ASN A 1 194 ? 12.317 6.388 -23.709 1.00 56.31 194 ASN A O 1
ATOM 1557 N N . ASN A 1 195 ? 12.303 6.130 -21.477 1.00 50.44 195 ASN A N 1
ATOM 1558 C CA . ASN A 1 195 ? 13.749 5.961 -21.330 1.00 50.44 195 ASN A CA 1
ATOM 1559 C C . ASN A 1 195 ? 14.088 4.472 -21.203 1.00 50.44 195 ASN A C 1
ATOM 1561 O O . ASN A 1 195 ? 14.034 3.864 -20.131 1.00 50.44 195 ASN A O 1
ATOM 1565 N N . VAL A 1 196 ? 14.385 3.870 -22.349 1.00 53.97 196 VAL A N 1
ATOM 1566 C CA . VAL A 1 196 ? 14.783 2.471 -22.473 1.00 53.97 196 VAL A CA 1
ATOM 1567 C C . VAL A 1 196 ? 16.223 2.362 -21.964 1.00 53.97 196 VAL A C 1
ATOM 1569 O O . VAL A 1 196 ? 17.138 2.860 -22.606 1.00 53.97 196 VAL A O 1
ATOM 1572 N N . HIS A 1 197 ? 16.429 1.756 -20.793 1.00 58.75 197 HIS A N 1
ATOM 1573 C CA . HIS A 1 197 ? 17.777 1.352 -20.379 1.00 58.75 197 HIS A CA 1
ATOM 1574 C C . HIS A 1 197 ? 18.322 0.327 -21.386 1.00 58.75 197 HIS A C 1
ATOM 1576 O O . HIS A 1 197 ? 17.533 -0.423 -21.966 1.00 58.75 197 HIS A O 1
ATOM 1582 N N . ASP A 1 198 ? 19.643 0.240 -21.545 1.00 54.56 198 ASP A N 1
ATOM 1583 C CA . ASP A 1 198 ? 20.298 -0.669 -22.501 1.00 54.56 198 ASP A CA 1
ATOM 1584 C C . ASP A 1 198 ? 19.777 -2.118 -22.400 1.00 54.56 198 ASP A C 1
ATOM 1586 O O . ASP A 1 198 ? 19.542 -2.772 -23.411 1.00 54.56 198 ASP A O 1
ATOM 1590 N N . GLU A 1 199 ? 19.469 -2.608 -21.194 1.00 56.03 199 GLU A N 1
ATOM 1591 C CA . GLU A 1 199 ? 18.884 -3.943 -20.979 1.00 56.03 199 GLU A CA 1
ATOM 1592 C C . GLU A 1 199 ? 17.438 -4.086 -21.484 1.00 56.03 199 GLU A C 1
ATOM 1594 O O . GLU A 1 199 ? 17.067 -5.141 -22.005 1.00 56.03 199 GLU A O 1
ATOM 1599 N N . CYS A 1 200 ? 16.612 -3.039 -21.368 1.00 57.28 200 CYS A N 1
ATOM 1600 C CA . CYS A 1 200 ? 15.282 -3.020 -21.984 1.00 57.28 200 CYS A CA 1
ATOM 1601 C C . CYS A 1 200 ? 15.395 -2.998 -23.518 1.00 57.28 200 CYS A C 1
ATOM 1603 O O . CYS A 1 200 ? 14.579 -3.608 -24.207 1.00 57.28 200 CYS A O 1
ATOM 1605 N N . TYR A 1 201 ? 16.404 -2.291 -24.041 1.00 54.59 201 TYR A N 1
ATOM 1606 C CA . TYR A 1 201 ? 16.660 -2.157 -25.473 1.00 54.59 201 TYR A CA 1
ATOM 1607 C C . TYR A 1 201 ? 17.106 -3.497 -26.069 1.00 54.59 201 TYR A C 1
ATOM 1609 O O . TYR A 1 201 ? 16.579 -3.922 -27.095 1.00 54.59 201 TYR A O 1
ATOM 1617 N N . ILE A 1 202 ? 17.984 -4.223 -25.366 1.00 55.66 202 ILE A N 1
ATOM 1618 C CA . ILE A 1 202 ? 18.451 -5.564 -25.750 1.00 55.66 202 ILE A CA 1
ATOM 1619 C C . ILE A 1 202 ? 17.290 -6.567 -25.858 1.00 55.66 202 ILE A C 1
ATOM 1621 O O . ILE A 1 202 ? 17.301 -7.417 -26.747 1.00 55.66 202 ILE A O 1
ATOM 1625 N N . LYS A 1 203 ? 16.273 -6.467 -24.991 1.00 64.19 203 LYS A N 1
ATOM 1626 C CA . LYS A 1 203 ? 15.111 -7.374 -25.003 1.00 64.19 203 LYS A CA 1
ATOM 1627 C C . LYS A 1 203 ? 14.040 -7.022 -26.045 1.00 64.19 203 LYS A C 1
ATOM 1629 O O . LYS A 1 203 ? 13.126 -7.817 -26.224 1.00 64.19 203 LYS A O 1
ATOM 1634 N N . GLN A 1 204 ? 14.129 -5.861 -26.706 1.00 68.75 204 GLN A N 1
ATOM 1635 C CA . GLN A 1 204 ? 13.156 -5.368 -27.701 1.00 68.75 204 GLN A CA 1
ATOM 1636 C C . GLN A 1 204 ? 11.681 -5.406 -27.245 1.00 68.75 204 GLN A C 1
ATOM 1638 O O . GLN A 1 204 ? 10.774 -5.466 -28.072 1.00 68.75 204 GLN A O 1
ATOM 1643 N N . MET A 1 205 ? 11.423 -5.359 -25.935 1.00 73.12 205 MET A N 1
ATOM 1644 C CA . MET A 1 205 ? 10.061 -5.448 -25.403 1.00 73.12 205 MET A CA 1
ATOM 1645 C C . MET A 1 205 ? 9.276 -4.164 -25.671 1.00 73.12 205 MET A C 1
ATOM 1647 O O . MET A 1 205 ? 9.760 -3.049 -25.425 1.00 73.12 205 MET A O 1
ATOM 1651 N N . LYS A 1 206 ? 8.017 -4.321 -26.086 1.00 78.19 206 LYS A N 1
ATOM 1652 C CA . LYS A 1 206 ? 7.057 -3.218 -26.185 1.00 78.19 206 LYS A CA 1
ATOM 1653 C C . LYS A 1 206 ? 6.841 -2.585 -24.809 1.00 78.19 206 LYS A C 1
ATOM 1655 O O . LYS A 1 206 ? 7.064 -3.189 -23.758 1.00 78.19 206 LYS A O 1
ATOM 1660 N N . LYS A 1 207 ? 6.397 -1.327 -24.799 1.00 76.88 207 LYS A N 1
ATOM 1661 C CA . LYS A 1 207 ? 6.047 -0.614 -23.563 1.00 76.88 207 LYS A CA 1
ATOM 1662 C C . LYS A 1 207 ? 4.981 -1.374 -22.760 1.00 76.88 207 LYS A C 1
ATOM 1664 O O . LYS A 1 207 ? 5.123 -1.503 -21.547 1.00 76.88 207 LYS A O 1
ATOM 1669 N N . SER A 1 208 ? 3.990 -1.942 -23.447 1.00 80.56 208 SER A N 1
ATOM 1670 C CA . SER A 1 208 ? 2.939 -2.750 -22.833 1.00 80.56 208 SER A CA 1
ATOM 1671 C C . SER A 1 208 ? 3.455 -4.035 -22.194 1.00 80.56 208 SER A C 1
ATOM 1673 O O . SER A 1 208 ? 3.136 -4.315 -21.043 1.00 80.56 208 SER A O 1
ATOM 1675 N N . GLU A 1 209 ? 4.330 -4.764 -22.884 1.00 80.25 209 GLU A N 1
ATOM 1676 C CA . GLU A 1 209 ? 4.963 -5.978 -22.355 1.00 80.25 209 GLU A CA 1
ATOM 1677 C C . GLU A 1 209 ? 5.788 -5.681 -21.100 1.00 80.25 209 GLU A C 1
ATOM 1679 O O . GLU A 1 209 ? 5.671 -6.396 -20.111 1.00 80.25 209 GLU A O 1
ATOM 1684 N N . ARG A 1 210 ? 6.569 -4.591 -21.096 1.00 80.31 210 ARG A N 1
ATOM 1685 C CA . ARG A 1 210 ? 7.340 -4.166 -19.913 1.00 80.31 210 ARG A CA 1
ATOM 1686 C C . ARG A 1 210 ? 6.441 -3.832 -18.723 1.00 80.31 210 ARG A C 1
ATOM 1688 O O . ARG A 1 210 ? 6.806 -4.122 -17.588 1.00 80.31 210 ARG A O 1
ATOM 1695 N N . TYR A 1 211 ? 5.290 -3.211 -18.976 1.00 85.56 211 TYR A N 1
ATOM 1696 C CA . TYR A 1 211 ? 4.341 -2.857 -17.926 1.00 85.56 211 TYR A CA 1
ATOM 1697 C C . TYR A 1 211 ? 3.683 -4.102 -17.312 1.00 85.56 211 TYR A C 1
ATOM 1699 O O . TYR A 1 211 ? 3.676 -4.254 -16.092 1.00 85.56 211 TYR A O 1
ATOM 1707 N N . ILE A 1 212 ? 3.197 -5.022 -18.155 1.00 86.19 212 ILE A N 1
ATOM 1708 C CA . ILE A 1 212 ? 2.554 -6.267 -17.711 1.00 86.19 212 ILE A CA 1
ATOM 1709 C C . ILE A 1 212 ? 3.549 -7.192 -17.003 1.00 86.19 212 ILE A C 1
ATOM 1711 O O . ILE A 1 212 ? 3.231 -7.694 -15.928 1.00 86.19 212 ILE A O 1
ATOM 1715 N N . ASP A 1 213 ? 4.755 -7.376 -17.550 1.00 85.69 213 ASP A N 1
ATOM 1716 C CA . ASP A 1 213 ? 5.807 -8.200 -16.935 1.00 85.69 213 ASP A CA 1
ATOM 1717 C C . ASP A 1 213 ? 6.171 -7.685 -15.535 1.00 85.69 213 ASP A C 1
ATOM 1719 O O . ASP A 1 213 ? 6.202 -8.451 -14.572 1.00 85.69 213 ASP A O 1
ATOM 1723 N N . HIS A 1 214 ? 6.332 -6.366 -15.383 1.00 88.50 214 HIS A N 1
ATOM 1724 C CA . HIS A 1 214 ? 6.591 -5.769 -14.077 1.00 88.50 214 HIS A CA 1
ATOM 1725 C C . HIS A 1 214 ? 5.440 -6.005 -13.092 1.00 88.50 214 HIS A C 1
ATOM 1727 O O . HIS A 1 214 ? 5.693 -6.443 -11.970 1.00 88.50 214 HIS A O 1
ATOM 1733 N N . ILE A 1 215 ? 4.183 -5.768 -13.493 1.00 91.81 215 ILE A N 1
ATOM 1734 C CA . ILE A 1 215 ? 3.020 -6.039 -12.632 1.00 91.81 215 ILE A CA 1
ATOM 1735 C C . ILE A 1 215 ? 3.006 -7.507 -12.205 1.00 91.81 215 ILE A C 1
ATOM 1737 O O . ILE A 1 215 ? 2.851 -7.792 -11.018 1.00 91.81 215 ILE A O 1
ATOM 1741 N N . GLN A 1 216 ? 3.217 -8.435 -13.142 1.00 91.69 216 GLN A N 1
ATOM 1742 C CA . GLN A 1 216 ? 3.253 -9.869 -12.859 1.00 91.69 216 GLN A CA 1
ATOM 1743 C C . GLN A 1 216 ? 4.337 -10.200 -11.824 1.00 91.69 216 GLN A C 1
ATOM 1745 O O . GLN A 1 216 ? 4.081 -10.925 -10.861 1.00 91.69 216 GLN A O 1
ATOM 1750 N N . CYS A 1 217 ? 5.530 -9.624 -11.975 1.00 91.19 217 CYS A N 1
ATOM 1751 C CA . CYS A 1 217 ? 6.625 -9.803 -11.031 1.00 91.19 217 CYS A CA 1
ATOM 1752 C C . CYS A 1 217 ? 6.303 -9.278 -9.637 1.00 91.19 217 CYS A C 1
ATOM 1754 O O . CYS A 1 217 ? 6.538 -9.977 -8.651 1.00 91.19 217 CYS A O 1
ATOM 1756 N N . ILE A 1 218 ? 5.724 -8.084 -9.539 1.00 93.81 218 ILE A N 1
ATOM 1757 C CA . ILE A 1 218 ? 5.343 -7.499 -8.253 1.00 93.81 218 ILE A CA 1
ATOM 1758 C C . ILE A 1 218 ? 4.230 -8.303 -7.585 1.00 93.81 218 ILE A C 1
ATOM 1760 O O . ILE A 1 218 ? 4.323 -8.578 -6.391 1.00 93.81 218 ILE A O 1
ATOM 1764 N N . VAL A 1 219 ? 3.219 -8.745 -8.336 1.00 95.69 219 VAL A N 1
ATOM 1765 C CA . VAL A 1 219 ? 2.154 -9.615 -7.817 1.00 95.69 219 VAL A CA 1
ATOM 1766 C C . VAL A 1 219 ? 2.739 -10.920 -7.272 1.00 95.69 219 VAL A C 1
ATOM 1768 O O . VAL A 1 219 ? 2.412 -11.310 -6.152 1.00 95.69 219 VAL A O 1
ATOM 1771 N N . ASN A 1 220 ? 3.661 -11.551 -8.004 1.00 94.94 220 ASN A N 1
ATOM 1772 C CA . ASN A 1 220 ? 4.336 -12.768 -7.551 1.00 94.94 220 ASN A CA 1
ATOM 1773 C C . ASN A 1 220 ? 5.124 -12.537 -6.254 1.00 94.94 220 ASN A C 1
ATOM 1775 O O . ASN A 1 220 ? 5.000 -13.327 -5.320 1.00 94.94 220 ASN A O 1
ATOM 1779 N N . ILE A 1 221 ? 5.892 -11.446 -6.165 1.00 94.44 221 ILE A N 1
ATOM 1780 C CA . ILE A 1 221 ? 6.631 -11.076 -4.947 1.00 94.44 221 ILE A CA 1
ATOM 1781 C C . ILE A 1 221 ? 5.660 -10.860 -3.778 1.00 94.44 221 ILE A C 1
ATOM 1783 O O . ILE A 1 221 ? 5.846 -11.423 -2.701 1.00 94.44 221 ILE A O 1
ATOM 1787 N N . VAL A 1 222 ? 4.583 -10.102 -3.992 1.00 96.25 222 VAL A N 1
ATOM 1788 C CA . VAL A 1 222 ? 3.551 -9.848 -2.978 1.00 96.25 222 VAL A CA 1
ATOM 1789 C C . VAL A 1 222 ? 2.934 -11.151 -2.473 1.00 96.25 222 VAL A C 1
ATOM 1791 O O . VAL A 1 222 ? 2.784 -11.327 -1.265 1.00 96.25 222 VAL A O 1
ATOM 1794 N N . HIS A 1 223 ? 2.594 -12.082 -3.366 1.00 95.94 223 HIS A N 1
ATOM 1795 C CA . HIS A 1 223 ? 1.989 -13.363 -2.990 1.00 95.94 223 HIS A CA 1
ATOM 1796 C C . HIS A 1 223 ? 2.978 -14.344 -2.363 1.00 95.94 223 HIS A C 1
ATOM 1798 O O . HIS A 1 223 ? 2.555 -15.169 -1.555 1.00 95.94 223 HIS A O 1
ATOM 1804 N N . GLN A 1 224 ? 4.274 -14.228 -2.658 1.00 95.19 224 GLN A N 1
ATOM 1805 C CA . GLN A 1 224 ? 5.326 -14.935 -1.922 1.00 95.19 224 GLN A CA 1
ATOM 1806 C C . GLN A 1 224 ? 5.455 -14.417 -0.484 1.00 95.19 224 GLN A C 1
ATOM 1808 O O . GLN A 1 224 ? 5.616 -15.218 0.434 1.00 95.19 224 GLN A O 1
ATOM 1813 N N . ILE A 1 225 ? 5.350 -13.098 -0.279 1.00 94.62 225 ILE A N 1
ATOM 1814 C CA . ILE A 1 225 ? 5.417 -12.474 1.052 1.00 94.62 225 ILE A CA 1
ATOM 1815 C C . ILE A 1 225 ? 4.145 -12.763 1.863 1.00 94.62 225 ILE A C 1
ATOM 1817 O O . ILE A 1 225 ? 4.212 -13.159 3.027 1.00 94.62 225 ILE A O 1
ATOM 1821 N N . ARG A 1 226 ? 2.967 -12.548 1.264 1.00 95.75 226 ARG A N 1
ATOM 1822 C CA . ARG A 1 226 ? 1.660 -12.724 1.910 1.00 95.75 226 ARG A CA 1
ATOM 1823 C C . ARG A 1 226 ? 0.648 -13.356 0.943 1.00 95.75 226 ARG A C 1
ATOM 1825 O O . ARG A 1 226 ? -0.040 -12.638 0.210 1.00 95.75 226 ARG A O 1
ATOM 1832 N N . PRO A 1 227 ? 0.496 -14.693 0.973 1.00 95.44 227 PRO A N 1
ATOM 1833 C CA . PRO A 1 227 ? -0.498 -15.389 0.164 1.00 95.44 227 PRO A CA 1
ATOM 1834 C C . PRO A 1 227 ? -1.922 -14.870 0.412 1.00 95.44 227 PRO A C 1
ATOM 1836 O O . PRO A 1 227 ? -2.327 -14.651 1.554 1.00 95.44 227 PRO A O 1
ATOM 1839 N N . GLY A 1 228 ? -2.696 -14.686 -0.661 1.00 92.00 228 GLY A N 1
ATOM 1840 C CA . GLY A 1 228 ? -4.111 -14.294 -0.589 1.00 92.00 228 GLY A CA 1
ATOM 1841 C C . GLY A 1 228 ? -4.383 -12.802 -0.354 1.00 92.00 228 GLY A C 1
ATOM 1842 O O . GLY A 1 228 ? -5.549 -12.409 -0.273 1.00 92.00 228 GLY A O 1
ATOM 1843 N N . ILE A 1 229 ? -3.352 -11.952 -0.269 1.00 95.56 229 ILE A N 1
ATOM 1844 C CA . ILE A 1 229 ? -3.556 -10.499 -0.240 1.00 95.56 229 ILE A CA 1
ATOM 1845 C C . ILE A 1 229 ? -4.062 -10.003 -1.605 1.00 95.56 229 ILE A C 1
ATOM 1847 O O . ILE A 1 229 ? -3.607 -10.449 -2.663 1.00 95.56 229 ILE A O 1
ATOM 1851 N N . ARG A 1 230 ? -5.021 -9.072 -1.594 1.00 97.69 230 ARG A N 1
ATOM 1852 C CA . ARG A 1 230 ? -5.517 -8.443 -2.825 1.00 97.69 230 ARG A CA 1
ATOM 1853 C C . ARG A 1 230 ? -4.585 -7.323 -3.265 1.00 97.69 230 ARG A C 1
ATOM 1855 O O . ARG A 1 230 ? -4.263 -6.446 -2.467 1.00 97.69 230 ARG A O 1
ATOM 1862 N N . VAL A 1 231 ? -4.216 -7.330 -4.537 1.00 97.69 231 VAL A N 1
ATOM 1863 C CA . VAL A 1 231 ? -3.381 -6.293 -5.148 1.00 97.69 231 VAL A CA 1
ATOM 1864 C C . VAL A 1 231 ? -4.269 -5.312 -5.911 1.00 97.69 231 VAL A C 1
ATOM 1866 O O . VAL A 1 231 ? -5.179 -5.731 -6.625 1.00 97.69 231 VAL A O 1
ATOM 1869 N N . LEU A 1 232 ? -4.019 -4.018 -5.728 1.00 97.50 232 LEU A N 1
ATOM 1870 C CA . LEU A 1 232 ? -4.658 -2.910 -6.435 1.00 97.50 232 LEU A CA 1
ATOM 1871 C C . LEU A 1 232 ? -3.603 -2.155 -7.257 1.00 97.50 232 LEU A C 1
ATOM 1873 O O . LEU A 1 232 ? -2.449 -2.052 -6.838 1.00 97.50 232 LEU A O 1
ATOM 1877 N N . ILE A 1 233 ? -4.012 -1.619 -8.403 1.00 95.25 233 ILE A N 1
ATOM 1878 C CA . ILE A 1 233 ? -3.194 -0.789 -9.295 1.00 95.25 233 ILE A CA 1
ATOM 1879 C C . ILE A 1 233 ? -4.022 0.397 -9.782 1.00 95.25 233 ILE A C 1
ATOM 1881 O O . ILE A 1 233 ? -5.253 0.308 -9.832 1.00 95.25 233 ILE A O 1
ATOM 1885 N N . TRP A 1 234 ? -3.347 1.471 -10.179 1.00 94.19 234 TRP A N 1
ATOM 1886 C CA . TRP A 1 234 ? -3.969 2.530 -10.961 1.00 94.19 234 TRP A CA 1
ATOM 1887 C C . TRP A 1 234 ? -4.266 2.028 -12.378 1.00 94.19 234 TRP A C 1
ATOM 1889 O O . TRP A 1 234 ? -3.538 1.198 -12.924 1.00 94.19 234 TRP A O 1
ATOM 1899 N N . ASP A 1 235 ? -5.375 2.486 -12.963 1.00 90.75 235 ASP A N 1
ATOM 1900 C CA . ASP A 1 235 ? -5.847 2.010 -14.268 1.00 90.75 235 ASP A CA 1
ATOM 1901 C C . ASP A 1 235 ? -5.375 2.876 -15.444 1.00 90.75 235 ASP A C 1
ATOM 1903 O O . ASP A 1 235 ? -5.531 2.485 -16.599 1.00 90.75 235 ASP A O 1
ATOM 1907 N N . ASP A 1 236 ? -4.824 4.059 -15.175 1.00 87.56 236 ASP A N 1
ATOM 1908 C CA . ASP A 1 236 ? -4.518 5.095 -16.160 1.00 87.56 236 ASP A CA 1
ATOM 1909 C C . ASP A 1 236 ? -3.629 4.595 -17.299 1.00 87.56 236 ASP A C 1
ATOM 1911 O O . ASP A 1 236 ? -3.957 4.829 -18.465 1.00 87.56 236 ASP A O 1
ATOM 1915 N N . ILE A 1 237 ? -2.583 3.829 -16.984 1.00 84.69 237 ILE A N 1
ATOM 1916 C CA . ILE A 1 237 ? -1.689 3.264 -17.997 1.00 84.69 237 ILE A CA 1
ATOM 1917 C C . ILE A 1 237 ? -2.405 2.242 -18.888 1.00 84.69 237 ILE A C 1
ATOM 1919 O O . ILE A 1 237 ? -2.205 2.245 -20.104 1.00 84.69 237 ILE A O 1
ATOM 1923 N N . LEU A 1 238 ? -3.305 1.432 -18.325 1.00 84.94 238 LEU A N 1
ATOM 1924 C CA . LEU A 1 238 ? -4.067 0.419 -19.065 1.00 84.94 238 LEU A CA 1
ATOM 1925 C C . LEU A 1 238 ? -5.072 1.023 -20.055 1.00 84.94 238 LEU A C 1
ATOM 1927 O O . LEU A 1 238 ? -5.525 0.335 -20.970 1.00 84.94 238 LEU A O 1
ATOM 1931 N N . ARG A 1 239 ? -5.418 2.306 -19.904 1.00 82.88 239 ARG A N 1
ATOM 1932 C CA . ARG A 1 239 ? -6.314 3.016 -20.828 1.00 82.88 239 ARG A CA 1
ATOM 1933 C C . ARG A 1 239 ? -5.617 3.513 -22.095 1.00 82.88 239 ARG A C 1
ATOM 1935 O O . ARG A 1 239 ? -6.303 3.953 -23.015 1.00 82.88 239 ARG A O 1
ATOM 1942 N N . HIS A 1 240 ? -4.285 3.472 -22.170 1.00 79.88 240 HIS A N 1
ATOM 1943 C CA . HIS A 1 240 ? -3.565 3.936 -23.356 1.00 79.88 240 HIS A CA 1
ATOM 1944 C C . HIS A 1 240 ? -3.785 3.026 -24.572 1.00 79.88 240 HIS A C 1
ATOM 1946 O O . HIS A 1 240 ? -3.917 1.808 -24.458 1.00 79.88 240 HIS A O 1
ATOM 1952 N N . ASP A 1 241 ? -3.757 3.630 -25.763 1.00 59.28 241 ASP A N 1
ATOM 1953 C CA . ASP A 1 241 ? -3.931 2.956 -27.059 1.00 59.28 241 ASP A CA 1
ATOM 1954 C C . ASP A 1 241 ? -3.030 1.723 -27.243 1.00 59.28 241 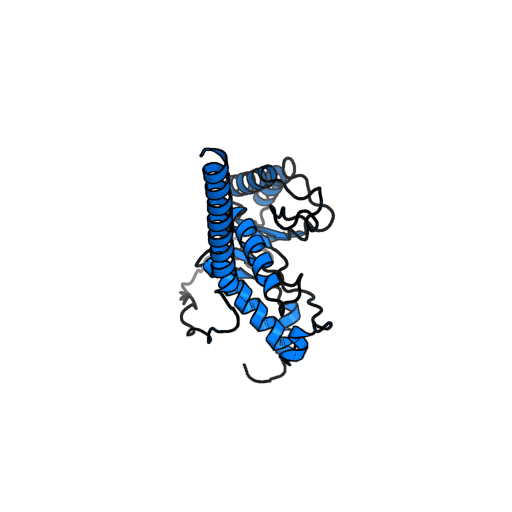ASP A C 1
ATOM 1956 O O . ASP A 1 241 ? -3.454 0.738 -27.838 1.00 59.28 241 ASP A O 1
ATOM 1960 N N . GLU A 1 242 ? -1.812 1.743 -26.697 1.00 67.44 242 GLU A N 1
ATOM 1961 C CA . GLU A 1 242 ? -0.852 0.628 -26.760 1.00 67.44 242 GLU A CA 1
ATOM 1962 C C . GLU A 1 242 ? -1.306 -0.636 -26.004 1.00 67.44 242 GLU A C 1
ATOM 1964 O O . GLU A 1 242 ? -0.758 -1.714 -26.233 1.00 67.44 242 GLU A O 1
ATOM 1969 N N . PHE A 1 243 ? -2.296 -0.514 -25.113 1.00 66.62 243 PHE A N 1
ATOM 1970 C CA . PHE A 1 243 ? -2.906 -1.619 -24.363 1.00 66.62 243 PHE A CA 1
ATOM 1971 C C . PHE A 1 243 ? -4.317 -1.965 -24.851 1.00 66.62 243 PHE A C 1
ATOM 1973 O O . PHE A 1 243 ? -4.808 -3.060 -24.587 1.00 66.62 243 PHE A O 1
ATOM 1980 N N . THR A 1 244 ? -4.982 -1.051 -25.563 1.00 59.69 244 THR A N 1
ATOM 1981 C CA . THR A 1 244 ? -6.383 -1.205 -25.989 1.00 59.69 244 THR A CA 1
ATOM 1982 C C . THR A 1 244 ? -6.533 -1.519 -27.479 1.00 59.69 244 THR A C 1
ATOM 1984 O O . THR A 1 244 ? -7.539 -2.102 -27.889 1.00 59.69 244 THR A O 1
ATOM 1987 N N . LYS A 1 245 ? -5.532 -1.199 -28.311 1.00 54.16 245 LYS A N 1
ATOM 1988 C CA . LYS A 1 245 ? -5.501 -1.545 -29.738 1.00 54.16 245 LYS A CA 1
ATOM 1989 C C . LYS A 1 245 ? -4.708 -2.835 -29.944 1.00 54.16 245 LYS A C 1
ATOM 1991 O O . LYS A 1 245 ? -3.499 -2.806 -30.112 1.00 54.16 245 LYS A O 1
ATOM 1996 N N . ASN A 1 246 ? -5.434 -3.954 -29.915 1.00 46.00 246 ASN A N 1
ATOM 1997 C CA . ASN A 1 246 ? -5.071 -5.295 -30.392 1.00 46.00 246 ASN A CA 1
ATOM 1998 C C . ASN A 1 246 ? -3.645 -5.481 -30.948 1.00 46.00 246 ASN A C 1
ATOM 2000 O O . ASN A 1 246 ? -3.424 -5.338 -32.146 1.00 46.00 246 ASN A O 1
ATOM 2004 N N . ASP A 1 247 ? -2.768 -6.013 -30.103 1.00 44.66 247 ASP A N 1
ATOM 2005 C CA . ASP A 1 247 ? -1.905 -7.136 -30.471 1.00 44.66 247 ASP A CA 1
ATOM 2006 C C . ASP A 1 247 ? -2.147 -8.252 -29.438 1.00 44.66 247 ASP A C 1
ATOM 2008 O O . ASP A 1 247 ? -1.354 -8.448 -28.530 1.00 44.66 247 ASP A O 1
ATOM 2012 N N . LYS A 1 248 ? -3.302 -8.926 -29.558 1.00 42.97 248 LYS A N 1
ATOM 2013 C CA . LYS A 1 248 ? -3.663 -10.217 -28.931 1.00 42.97 248 LYS A CA 1
ATOM 2014 C C . LYS A 1 248 ? -3.231 -10.412 -27.460 1.00 42.97 248 LYS A C 1
ATOM 2016 O O . LYS A 1 248 ? -2.182 -10.999 -27.200 1.00 42.97 248 LYS A O 1
ATOM 2021 N N . LEU A 1 249 ? -4.104 -10.023 -26.527 1.00 39.53 249 LEU A N 1
ATOM 2022 C CA . LEU A 1 249 ? -4.270 -10.769 -25.269 1.00 39.53 249 LEU A CA 1
ATOM 2023 C C . LEU A 1 249 ? -5.099 -12.032 -25.534 1.00 39.53 249 LEU A C 1
ATOM 2025 O O . LEU A 1 249 ? -6.031 -11.945 -26.370 1.00 39.53 249 LEU A O 1
#

Organism: NCBI:txid392033

InterPro domains:
  IPR015883 Beta-hexosaminidase, catalytic domain [PF00728] (127-245)
  IPR017853 Glycoside hydrolase superfamily [SSF51445] (125-244)
  IPR038901 Hexosaminidase D-like [PTHR21040] (48-154)

Foldseek 3Di:
DVVVVVVVVVVVVVVVVVVVVVVVVCVLVVPPLPDDDDDDPPPDDDDDDDDDDDDDDDPDDDDPDDLPDAAEAEAECPPPHDQLVPDQLVPLVVVLVDPSDHQAYEYECELLDDQPDPPPPRHDPNRQDLVSLVSNQVSCVVSNHAYAYEYALLPDQLQDSVSLSVLLSVLLSSCVSRVPHLEYEHELPPRPPVDQDPSNVVVVDDPVRSSVSSVVSSVVSNCVNPNNRHYHYDCVVCPDCSNVPDPDD